Protein AF-0000000068718894 (afdb_homodimer)

pLDDT: mean 91.09, std 9.06, range [45.31, 98.62]

InterPro domains:
  IPR004518 NTP pyrophosphohydrolase MazG-like domain [PF03819] (29-102)
  IPR011411 NTP pyrophosphohydrolase MazG-related, YvdC [PIRSF036521] (1-106)
  IPR047046 NTP pyrophosphohydrolase MazG-related, YpjD/YvdC [PTHR42692] (1-105)

Nearest PDB structures (foldseek):
  4bne-assembly1_B  TM=5.280E-01  e=2.146E+00  Gallus gallus
  2efk-assembly1_A-2  TM=5.309E-01  e=4.894E+00  Homo sapiens
  2x3v-assembly2_C  TM=5.250E-01  e=8.479E+00  Mus musculus
  3hai-assembly1_B  TM=4.096E-01  e=7.191E+00  Homo sapiens
  4bne-assembly1_B  TM=5.282E-01  e=1.823E+00  Gallus gallus

Foldseek 3Di:
DDPVVVLVVLVVVCVVVVVLVDDLVVLVVQLVVLVVQLVVLVCCLPVRDPDPVDDRDDNVRSVVSNVVSVVSNVSSVSSSCVVVPHHPVNVVVVVCVVVCVVCVVVD/DDQVVVLVVLVVVCVVVVVLVDDLVVLVVQLVVLVVQLVVLVCCLPPRDPDPVDDRDDNVRSVVSNVVSVVSNVSSVSSSCVVVPHHPVNVVVVVCVVVCVVCVVVD

Sequence (214 aa):
MDIVAFQRWVEEFYEKRSWSQYNAFIRLNFLTEEVGEVSRVVRAIEIGRDRPDEDAKTEEELKQELKEELGDVLSNLIILSQKYDLDLQDIMDAHVTKLSKRFEVSKMDIVAFQRWVEEFYEKRSWSQYNAFIRLNFLTEEVGEVSRVVRAIEIGRDRPDEDAKTEEELKQELKEELGDVLSNLIILSQKYDLDLQDIMDAHVTKLSKRFEVSK

Secondary structure (DSSP, 8-state):
--HHHHHHHHHHHHHHTTGGGS-HHHHHHHHHHHHHHHHHHHHHHHH----TTSPPPPHHHHHHHHHHHHHHHHHHHHHHHHHTT--HHHHHHHHHHHHHHHHHTT-/--HHHHHHHHHHHHHHTTGGGS-HHHHHHHHHHHHHHHHHHHHHHHH----TTSPPPPHHHHHHHHHHHHHHHHHHHHHHHHHTT--HHHHHHHHHHHHHHHHHTT-

Radius of gyration: 17.65 Å; Cα contacts (8 Å, |Δi|>4): 185; chains: 2; bounding box: 41×53×44 Å

Organism: Bacillus thuringiensis (NCBI:txid1428)

Structure (mmCIF, N/CA/C/O backbone):
data_AF-0000000068718894-model_v1
#
loop_
_entity.id
_entity.type
_entity.pdbx_description
1 polymer 'NTP pyrophosphohydrolase MazG-like domain-containing protein'
#
loop_
_atom_site.group_PDB
_atom_site.id
_atom_site.type_symbol
_atom_site.label_atom_id
_atom_site.label_alt_id
_atom_site.label_comp_id
_atom_site.label_asym_id
_atom_site.label_entity_id
_atom_site.label_seq_id
_atom_site.pdbx_PDB_ins_code
_atom_site.Cartn_x
_atom_site.Cartn_y
_atom_site.Cartn_z
_atom_site.occupancy
_atom_site.B_iso_or_equiv
_atom_site.auth_seq_id
_atom_site.auth_comp_id
_atom_site.auth_asym_id
_atom_site.auth_atom_id
_atom_site.pdbx_PDB_model_num
ATOM 1 N N . MET A 1 1 ? -2.766 14.211 -12.016 1 71.75 1 MET A N 1
ATOM 2 C CA . MET A 1 1 ? -1.646 13.375 -12.438 1 71.75 1 MET A CA 1
ATOM 3 C C . MET A 1 1 ? -2.084 11.93 -12.625 1 71.75 1 MET A C 1
ATOM 5 O O . MET A 1 1 ? -2.928 11.43 -11.875 1 71.75 1 MET A O 1
ATOM 9 N N . ASP A 1 2 ? -1.574 11.391 -13.789 1 82.5 2 ASP A N 1
ATOM 10 C CA . ASP A 1 2 ? -1.911 9.984 -13.984 1 82.5 2 ASP A CA 1
ATOM 11 C C . ASP A 1 2 ? -0.898 9.07 -13.297 1 82.5 2 ASP A C 1
ATOM 13 O O . ASP A 1 2 ? 0.096 9.547 -12.742 1 82.5 2 ASP A O 1
ATOM 17 N N . ILE A 1 3 ? -1.219 7.793 -13.18 1 83.69 3 ILE A N 1
ATOM 18 C CA . ILE A 1 3 ? -0.472 6.844 -12.367 1 83.69 3 ILE A CA 1
ATOM 19 C C . ILE A 1 3 ? 0.95 6.703 -12.898 1 83.69 3 ILE A C 1
ATOM 21 O O . ILE A 1 3 ? 1.897 6.535 -12.133 1 83.69 3 ILE A O 1
ATOM 25 N N . VAL A 1 4 ? 1.073 6.723 -14.195 1 85.62 4 VAL A N 1
ATOM 26 C CA . VAL A 1 4 ? 2.389 6.609 -14.812 1 85.62 4 VAL A CA 1
ATOM 27 C C . VAL A 1 4 ? 3.238 7.824 -14.453 1 85.62 4 VAL A C 1
ATOM 29 O O . VAL A 1 4 ? 4.422 7.691 -14.133 1 85.62 4 VAL A O 1
ATOM 32 N N . ALA A 1 5 ? 2.633 8.945 -14.555 1 89.56 5 ALA A N 1
ATOM 33 C CA . ALA A 1 5 ? 3.314 10.18 -14.18 1 89.56 5 ALA A CA 1
ATOM 34 C C . ALA A 1 5 ? 3.693 10.172 -12.703 1 89.56 5 ALA A C 1
ATOM 36 O O . ALA A 1 5 ? 4.773 10.641 -12.328 1 89.56 5 ALA A O 1
ATOM 37 N N . PHE A 1 6 ? 2.822 9.695 -11.883 1 91.56 6 PHE A N 1
ATOM 38 C CA . PHE A 1 6 ? 3.1 9.625 -10.453 1 91.56 6 PHE A CA 1
ATOM 39 C C . PHE A 1 6 ? 4.262 8.688 -10.172 1 91.56 6 PHE A C 1
ATOM 41 O O . PHE A 1 6 ? 5.164 9.016 -9.398 1 91.56 6 PHE A O 1
ATOM 48 N N . GLN A 1 7 ? 4.223 7.547 -10.781 1 92.69 7 GLN A N 1
ATOM 49 C CA . GLN A 1 7 ? 5.305 6.582 -10.625 1 92.69 7 GLN A CA 1
ATOM 50 C C . GLN A 1 7 ? 6.648 7.184 -11.023 1 92.69 7 GLN A C 1
ATOM 52 O O . GLN A 1 7 ? 7.645 7.023 -10.312 1 92.69 7 GLN A O 1
ATOM 57 N N . ARG A 1 8 ? 6.676 7.809 -12.102 1 92.25 8 ARG A N 1
ATOM 58 C CA . ARG A 1 8 ? 7.898 8.453 -12.578 1 92.25 8 ARG A CA 1
ATOM 59 C C . ARG A 1 8 ? 8.375 9.508 -11.594 1 92.25 8 ARG A C 1
ATOM 61 O O . ARG A 1 8 ? 9.578 9.625 -11.328 1 92.25 8 ARG A O 1
ATOM 68 N N . TRP A 1 9 ? 7.453 10.266 -11.188 1 92.81 9 TRP A N 1
ATOM 69 C CA . TRP A 1 9 ? 7.789 11.312 -10.227 1 92.81 9 TRP A CA 1
ATOM 70 C C . TRP A 1 9 ? 8.43 10.711 -8.977 1 92.81 9 TRP A C 1
ATOM 72 O O . TRP A 1 9 ? 9.453 11.203 -8.5 1 92.81 9 TRP A O 1
ATOM 82 N N . VAL A 1 10 ? 7.805 9.688 -8.414 1 92.81 10 VAL A N 1
ATOM 83 C CA . VAL A 1 10 ? 8.305 9.031 -7.211 1 92.81 10 VAL A CA 1
ATOM 84 C C . VAL A 1 10 ? 9.711 8.5 -7.449 1 92.81 10 VAL A C 1
ATOM 86 O O . VAL A 1 10 ? 10.609 8.711 -6.633 1 92.81 10 VAL A O 1
ATOM 89 N N . GLU A 1 11 ? 9.922 7.859 -8.547 1 90.69 11 GLU A N 1
ATOM 90 C CA . GLU A 1 11 ? 11.219 7.281 -8.883 1 90.69 11 GLU A CA 1
ATOM 91 C C . GLU A 1 11 ? 12.297 8.359 -8.984 1 90.69 11 GLU A C 1
ATOM 93 O O . GLU A 1 11 ? 13.391 8.203 -8.438 1 90.69 11 GLU A O 1
ATOM 98 N N . GLU A 1 12 ? 11.953 9.391 -9.625 1 91.44 12 GLU A N 1
ATOM 99 C CA . GLU A 1 12 ? 12.906 10.484 -9.805 1 91.44 12 GLU A CA 1
ATOM 100 C C . GLU A 1 12 ? 13.219 11.172 -8.469 1 91.44 12 GLU A C 1
ATOM 102 O O . GLU A 1 12 ? 14.359 11.531 -8.203 1 91.44 12 GLU A O 1
ATOM 107 N N . PHE A 1 13 ? 12.195 11.422 -7.762 1 91.75 13 PHE A N 1
ATOM 108 C CA . PHE A 1 13 ? 12.344 12.078 -6.469 1 91.75 13 PHE A CA 1
ATOM 109 C C . PHE A 1 13 ? 13.258 11.273 -5.555 1 91.75 13 PHE A C 1
ATOM 111 O O . PHE A 1 13 ? 14.164 11.836 -4.926 1 91.75 13 PHE A O 1
ATOM 118 N N . TYR A 1 14 ? 13.039 9.992 -5.523 1 87.44 14 TYR A N 1
ATOM 119 C CA . TYR A 1 14 ? 13.82 9.117 -4.652 1 87.44 14 TYR A CA 1
ATOM 120 C C . TYR A 1 14 ? 15.242 8.945 -5.184 1 87.44 14 TYR A C 1
ATOM 122 O O . TYR A 1 14 ? 16.188 8.852 -4.41 1 87.44 14 TYR A O 1
ATOM 130 N N . GLU A 1 15 ? 15.383 8.875 -6.48 1 87 15 GLU A N 1
ATOM 131 C CA . GLU A 1 15 ? 16.703 8.758 -7.094 1 87 15 GLU A CA 1
ATOM 132 C C . GLU A 1 15 ? 17.562 9.992 -6.809 1 87 15 GLU A C 1
ATOM 134 O O . GLU A 1 15 ? 18.75 9.867 -6.512 1 87 15 GLU A O 1
ATOM 139 N N . LYS A 1 16 ? 16.984 11.078 -6.871 1 88.62 16 LYS A N 1
ATOM 140 C CA . LYS A 1 16 ? 17.672 12.344 -6.645 1 88.62 16 LYS A CA 1
ATOM 141 C C . LYS A 1 16 ? 18.203 12.43 -5.215 1 88.62 16 LYS A C 1
ATOM 143 O O . LYS A 1 16 ? 19.219 13.086 -4.961 1 88.62 16 LYS A O 1
ATOM 148 N N . ARG A 1 17 ? 17.578 11.734 -4.348 1 85.38 17 ARG A N 1
ATOM 149 C CA . ARG A 1 17 ? 17.922 11.82 -2.932 1 85.38 17 ARG A CA 1
ATOM 150 C C . ARG A 1 17 ? 18.734 10.602 -2.496 1 85.38 17 ARG A C 1
ATOM 152 O O . ARG A 1 17 ? 18.984 10.414 -1.304 1 85.38 17 ARG A O 1
ATOM 159 N N . SER A 1 18 ? 19.094 9.766 -3.354 1 81.38 18 SER A N 1
ATOM 160 C CA . SER A 1 18 ? 19.891 8.562 -3.129 1 81.38 18 SER A CA 1
ATOM 161 C C . SER A 1 18 ? 19.188 7.609 -2.172 1 81.38 18 SER A C 1
ATOM 163 O O . SER A 1 18 ? 19.828 6.973 -1.337 1 81.38 18 SER A O 1
ATOM 165 N N . TRP A 1 19 ? 17.984 7.668 -2.107 1 79 19 TRP A N 1
ATOM 166 C CA . TRP A 1 19 ? 17.188 6.781 -1.274 1 79 19 TRP A CA 1
ATOM 167 C C . TRP A 1 19 ? 16.984 5.43 -1.956 1 79 19 TRP A C 1
ATOM 169 O O . TRP A 1 19 ? 16.516 4.477 -1.327 1 79 19 TRP A O 1
ATOM 179 N N . SER A 1 20 ? 17.422 5.418 -3.166 1 76.19 20 SER A N 1
ATOM 180 C CA . SER A 1 20 ? 17.266 4.188 -3.936 1 76.19 20 SER A CA 1
ATOM 181 C C . SER A 1 20 ? 18.312 3.148 -3.527 1 76.19 20 SER A C 1
ATOM 183 O O . SER A 1 20 ? 18.188 1.971 -3.867 1 76.19 20 SER A O 1
ATOM 185 N N . GLN A 1 21 ? 19.203 3.523 -2.729 1 85.19 21 GLN A N 1
ATOM 186 C CA . GLN A 1 21 ? 20.297 2.635 -2.385 1 85.19 21 GLN A CA 1
ATOM 187 C C . GLN A 1 21 ? 19.906 1.652 -1.29 1 85.19 21 GLN A C 1
ATOM 189 O O . GLN A 1 21 ? 20.594 0.656 -1.06 1 85.19 21 GLN A O 1
ATOM 194 N N . TYR A 1 22 ? 18.812 1.87 -0.678 1 91.31 22 TYR A N 1
ATOM 195 C CA . TYR A 1 22 ? 18.375 0.993 0.402 1 91.31 22 TYR A CA 1
ATOM 196 C C . TYR A 1 22 ? 17.938 -0.362 -0.139 1 91.31 22 TYR A C 1
ATOM 198 O O . TYR A 1 22 ? 17.312 -0.442 -1.199 1 91.31 22 TYR A O 1
ATOM 206 N N . ASN A 1 23 ? 18.344 -1.336 0.607 1 94.31 23 ASN A N 1
ATOM 207 C CA . ASN A 1 23 ? 18 -2.674 0.144 1 94.31 23 ASN A CA 1
ATOM 208 C C . ASN A 1 23 ? 16.516 -2.975 0.362 1 94.31 23 ASN A C 1
ATOM 210 O O . ASN A 1 23 ? 15.781 -2.145 0.904 1 94.31 23 ASN A O 1
ATOM 214 N N . ALA A 1 24 ? 16.078 -4.117 -0.065 1 95.69 24 ALA A N 1
ATOM 215 C CA . ALA A 1 24 ? 14.664 -4.484 -0.071 1 95.69 24 ALA A CA 1
ATOM 216 C C . ALA A 1 24 ? 14.109 -4.559 1.349 1 95.69 24 ALA A C 1
ATOM 218 O O . ALA A 1 24 ? 12.961 -4.195 1.591 1 95.69 24 ALA A O 1
ATOM 219 N N . PHE A 1 25 ? 14.914 -5.035 2.318 1 96.38 25 PHE A N 1
ATOM 220 C CA . PHE A 1 25 ? 14.453 -5.172 3.695 1 96.38 25 PHE A CA 1
ATOM 221 C C . PHE A 1 25 ? 14.219 -3.805 4.328 1 96.38 25 PHE A C 1
ATOM 223 O O . PHE A 1 25 ? 13.266 -3.619 5.09 1 96.38 25 PHE A O 1
ATOM 230 N N . ILE A 1 26 ? 15.094 -2.881 4.023 1 96 26 ILE A N 1
ATOM 231 C CA . ILE A 1 26 ? 14.922 -1.521 4.523 1 96 26 ILE A CA 1
ATOM 232 C C . ILE A 1 26 ? 13.664 -0.902 3.916 1 96 26 ILE A C 1
ATOM 234 O O . ILE A 1 26 ? 12.867 -0.281 4.621 1 96 26 ILE A O 1
ATOM 238 N N . ARG A 1 27 ? 13.484 -1.124 2.672 1 95.62 27 ARG A N 1
ATOM 239 C CA . ARG A 1 27 ? 12.297 -0.608 2.002 1 95.62 27 ARG A CA 1
ATOM 240 C C . ARG A 1 27 ? 11.023 -1.216 2.592 1 95.62 27 ARG A C 1
ATOM 242 O O . ARG A 1 27 ? 10.023 -0.521 2.771 1 95.62 27 ARG A O 1
ATOM 249 N N . LEU A 1 28 ? 11.07 -2.451 2.799 1 97.31 28 LEU A N 1
ATOM 250 C CA . LEU A 1 28 ? 9.945 -3.141 3.416 1 97.31 28 LEU A CA 1
ATOM 251 C C . LEU A 1 28 ? 9.648 -2.568 4.797 1 97.31 28 LEU A C 1
ATOM 253 O O . LEU A 1 28 ? 8.484 -2.467 5.195 1 97.31 28 LEU A O 1
ATOM 257 N N . ASN A 1 29 ? 10.664 -2.266 5.508 1 97.44 29 ASN A N 1
ATOM 258 C CA . ASN A 1 29 ? 10.477 -1.629 6.809 1 97.44 29 ASN A CA 1
ATOM 259 C C . ASN A 1 29 ? 9.75 -0.291 6.68 1 97.44 29 ASN A C 1
ATOM 261 O O . ASN A 1 29 ? 8.875 0.025 7.484 1 97.44 29 ASN A O 1
ATOM 265 N N . PHE A 1 30 ? 10.133 0.474 5.684 1 97.19 30 PHE A N 1
ATOM 266 C CA . PHE A 1 30 ? 9.461 1.743 5.445 1 97.19 30 PHE A CA 1
ATOM 267 C C . PHE A 1 30 ? 7.984 1.521 5.141 1 97.19 30 PHE A C 1
ATOM 269 O O . PHE A 1 30 ? 7.121 2.227 5.664 1 97.19 30 PHE A O 1
ATOM 276 N N . LEU A 1 31 ? 7.734 0.595 4.289 1 97.88 31 LEU A N 1
ATOM 277 C CA . LEU A 1 31 ? 6.355 0.27 3.936 1 97.88 31 LEU A CA 1
ATOM 278 C C . LEU A 1 31 ? 5.555 -0.121 5.172 1 97.88 31 LEU A C 1
ATOM 280 O O . LEU A 1 31 ? 4.449 0.385 5.387 1 97.88 31 LEU A O 1
ATOM 284 N N . THR A 1 32 ? 6.137 -0.968 6.016 1 98.31 32 THR A N 1
ATOM 285 C CA . THR A 1 32 ? 5.48 -1.431 7.234 1 98.31 32 THR A CA 1
ATOM 286 C C . THR A 1 32 ? 5.246 -0.27 8.195 1 98.31 32 THR A C 1
ATOM 288 O O . THR A 1 32 ? 4.188 -0.182 8.82 1 98.31 32 THR A O 1
ATOM 291 N N . GLU A 1 33 ? 6.242 0.564 8.305 1 98.44 33 GLU A N 1
ATOM 292 C CA . GLU A 1 33 ? 6.109 1.744 9.148 1 98.44 33 GLU A CA 1
ATOM 293 C C . GLU A 1 33 ? 4.938 2.611 8.711 1 98.44 33 GLU A C 1
ATOM 295 O O . GLU A 1 33 ? 4.129 3.043 9.539 1 98.44 33 GLU A O 1
ATOM 300 N N . GLU A 1 34 ? 4.891 2.877 7.418 1 98.56 34 GLU A N 1
ATOM 301 C CA . GLU A 1 34 ? 3.836 3.74 6.898 1 98.56 34 GLU A CA 1
ATOM 302 C C . GLU A 1 34 ? 2.459 3.113 7.109 1 98.56 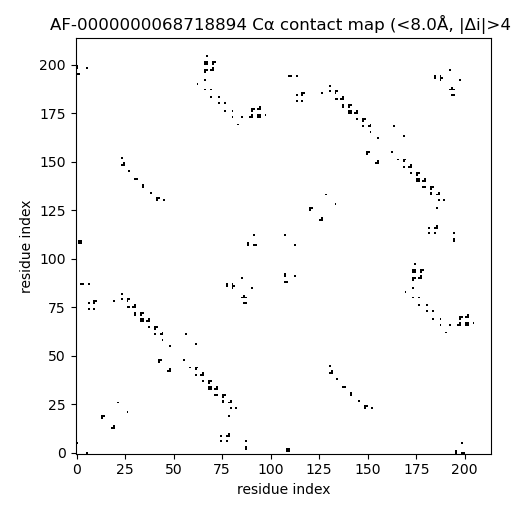34 GLU A C 1
ATOM 304 O O . GLU A 1 34 ? 1.477 3.824 7.328 1 98.56 34 GLU A O 1
ATOM 309 N N . VAL A 1 35 ? 2.35 1.822 6.996 1 98.62 35 VAL A N 1
ATOM 310 C CA . VAL A 1 35 ? 1.087 1.147 7.277 1 98.62 35 VAL A CA 1
ATOM 311 C C . VAL A 1 35 ? 0.713 1.341 8.742 1 98.62 35 VAL A C 1
ATOM 313 O O . VAL A 1 35 ? -0.462 1.516 9.07 1 98.62 35 VAL A O 1
ATOM 316 N N . GLY A 1 36 ? 1.718 1.254 9.578 1 98.31 36 GLY A N 1
ATOM 317 C CA . GLY A 1 36 ? 1.483 1.583 10.977 1 98.31 36 GLY A CA 1
ATOM 318 C C . GLY A 1 36 ? 0.946 2.988 11.172 1 98.31 36 GLY A C 1
ATOM 319 O O . GLY A 1 36 ? 0.067 3.209 12.008 1 98.31 36 GLY A O 1
ATOM 320 N N . GLU A 1 37 ? 1.45 3.932 10.453 1 98.31 37 GLU A N 1
ATOM 321 C CA . GLU A 1 37 ? 0.974 5.309 10.547 1 98.31 37 GLU A CA 1
ATOM 322 C C . GLU A 1 37 ? -0.464 5.43 10.055 1 98.31 37 GLU A C 1
ATOM 324 O O . GLU A 1 37 ? -1.255 6.195 10.609 1 98.31 37 GLU A O 1
ATOM 329 N N . VAL A 1 38 ? -0.807 4.723 9.023 1 98.44 38 VAL A N 1
ATOM 330 C CA . VAL A 1 38 ? -2.193 4.668 8.57 1 98.44 38 VAL A CA 1
ATOM 331 C C . VAL A 1 38 ? -3.08 4.133 9.695 1 98.44 38 VAL A C 1
ATOM 333 O O . VAL A 1 38 ? -4.152 4.684 9.961 1 98.44 38 VAL A O 1
ATOM 336 N N . SER A 1 39 ? -2.648 3.055 10.336 1 97.94 39 SER A N 1
ATOM 337 C CA . SER A 1 39 ? -3.389 2.469 11.445 1 97.94 39 SER A CA 1
ATOM 338 C C . SER A 1 39 ? -3.639 3.494 12.547 1 97.94 39 SER A C 1
ATOM 340 O O . SER A 1 39 ? -4.738 3.564 13.094 1 97.94 39 SER A O 1
ATOM 342 N N . ARG A 1 40 ? -2.652 4.242 12.844 1 97.12 40 ARG A N 1
ATOM 343 C CA . ARG A 1 40 ? -2.764 5.27 13.875 1 97.12 40 ARG A CA 1
ATOM 344 C C . ARG A 1 40 ? -3.85 6.281 13.523 1 97.12 40 ARG A C 1
ATOM 346 O O . ARG A 1 40 ? -4.664 6.648 14.367 1 97.12 40 ARG A O 1
ATOM 353 N N . VAL A 1 41 ? -3.887 6.738 12.305 1 97.38 41 VAL A N 1
ATOM 354 C CA . VAL A 1 41 ? -4.84 7.758 11.875 1 97.38 41 VAL A CA 1
ATOM 355 C C . VAL A 1 41 ? -6.246 7.168 11.836 1 97.38 41 VAL A C 1
ATOM 357 O O . VAL A 1 41 ? -7.207 7.805 12.273 1 97.38 41 VAL A O 1
ATOM 360 N N . VAL A 1 42 ? -6.371 5.949 11.336 1 97.56 42 VAL A N 1
ATOM 361 C CA . VAL A 1 42 ? -7.668 5.285 11.273 1 97.56 42 VAL A CA 1
ATOM 362 C C . VAL A 1 42 ? -8.227 5.117 12.688 1 97.56 42 VAL A C 1
ATOM 364 O O . VAL A 1 42 ? -9.414 5.359 12.922 1 97.56 42 VAL A O 1
ATOM 367 N N . ARG A 1 43 ? -7.352 4.695 13.578 1 96.88 43 ARG A N 1
ATOM 368 C CA . ARG A 1 43 ? -7.781 4.586 14.977 1 96.88 43 ARG A CA 1
ATOM 369 C C . ARG A 1 43 ? -8.305 5.922 15.492 1 96.88 43 ARG A C 1
ATOM 371 O O . ARG A 1 43 ? -9.352 5.973 16.141 1 96.88 43 ARG A O 1
ATOM 378 N N . ALA A 1 44 ? -7.629 6.965 15.172 1 95.81 44 ALA A N 1
ATOM 379 C CA . ALA A 1 44 ? -8.031 8.305 15.609 1 95.81 44 ALA A CA 1
ATOM 380 C C . ALA A 1 44 ? -9.383 8.688 15.031 1 95.81 44 ALA A C 1
ATOM 382 O O . ALA A 1 44 ? -10.219 9.281 15.719 1 95.81 44 ALA A O 1
ATOM 383 N N . ILE A 1 45 ? -9.602 8.352 13.852 1 95.75 45 ILE A N 1
ATOM 384 C CA . ILE A 1 45 ? -10.844 8.695 13.172 1 95.75 45 ILE A CA 1
ATOM 385 C C . ILE A 1 45 ? -11.992 7.887 13.758 1 95.75 45 ILE A C 1
ATOM 387 O O . ILE A 1 45 ? -13.062 8.43 14.047 1 95.75 45 ILE A O 1
ATOM 391 N N . GLU A 1 46 ? -11.719 6.633 14.039 1 96.06 46 GLU A N 1
ATOM 392 C CA . GLU A 1 46 ? -12.805 5.703 14.328 1 96.06 46 GLU A CA 1
ATOM 393 C C . GLU A 1 46 ? -13.148 5.699 15.82 1 96.06 46 GLU A C 1
ATOM 395 O O . GLU A 1 46 ? -14.312 5.594 16.188 1 96.06 46 GLU A O 1
ATOM 400 N N . ILE A 1 47 ? -12.133 5.793 16.641 1 94.12 47 ILE A N 1
ATOM 401 C CA . ILE A 1 47 ? -12.438 5.605 18.062 1 94.12 47 ILE A CA 1
ATOM 402 C C . ILE A 1 47 ? -11.703 6.656 18.891 1 94.12 47 ILE A C 1
ATOM 404 O O . ILE A 1 47 ? -11.688 6.586 20.109 1 94.12 47 ILE A O 1
ATOM 408 N N . GLY A 1 48 ? -11.156 7.609 18.156 1 90.69 48 GLY A N 1
ATOM 409 C CA . GLY A 1 48 ? -10.461 8.688 18.844 1 90.69 48 GLY A CA 1
ATOM 410 C C . GLY A 1 48 ? -9.086 8.297 19.344 1 90.69 48 GLY A C 1
ATOM 411 O O . GLY A 1 48 ? -8.656 7.156 19.156 1 90.69 48 GLY A O 1
ATOM 412 N N . ARG A 1 49 ? -8.43 9.453 19.734 1 84 49 ARG A N 1
ATOM 413 C CA . ARG A 1 49 ? -7.141 9.266 20.391 1 84 49 ARG A CA 1
ATOM 414 C C . ARG A 1 49 ? -7.18 9.758 21.828 1 84 49 ARG A C 1
ATOM 416 O O . ARG A 1 49 ? -7.828 10.758 22.125 1 84 49 ARG A O 1
ATOM 423 N N . ASP A 1 50 ? -6.965 8.875 22.844 1 80.38 50 ASP A N 1
ATOM 424 C CA . ASP A 1 50 ? -6.941 9.273 24.25 1 80.38 50 ASP A CA 1
ATOM 425 C C . ASP A 1 50 ? -5.578 9.836 24.641 1 80.38 50 ASP A C 1
ATOM 427 O O . ASP A 1 50 ? -4.852 9.227 25.422 1 80.38 50 ASP A O 1
ATOM 431 N N . ARG A 1 51 ? -5.277 10.883 23.906 1 82.25 51 ARG A N 1
ATOM 432 C CA . ARG A 1 51 ? -4.008 11.547 24.188 1 82.25 51 ARG A CA 1
ATOM 433 C C . ARG A 1 51 ? -4.234 12.984 24.656 1 82.25 51 ARG A C 1
ATOM 435 O O . ARG A 1 51 ? -4.262 13.906 23.828 1 82.25 51 ARG A O 1
ATOM 442 N N . PRO A 1 52 ? -4.238 13.164 25.953 1 79.19 52 PRO A N 1
ATOM 443 C CA . PRO A 1 52 ? -4.512 14.5 26.484 1 79.19 52 PRO A CA 1
ATOM 444 C C . PRO A 1 52 ? -3.41 15.508 26.172 1 79.19 52 PRO A C 1
ATOM 446 O O . PRO A 1 52 ? -3.627 16.719 26.266 1 79.19 52 PRO A O 1
ATOM 449 N N . ASP A 1 53 ? -2.199 15.008 25.859 1 85.69 53 ASP A N 1
ATOM 450 C CA . ASP A 1 53 ? -1.061 15.875 25.562 1 85.69 53 ASP A CA 1
ATOM 451 C C . ASP A 1 53 ? -1.111 16.375 24.125 1 85.69 53 ASP A C 1
ATOM 453 O O . ASP A 1 53 ? -0.271 17.172 23.703 1 85.69 53 ASP A O 1
ATOM 457 N N . GLU A 1 54 ? -2.148 15.953 23.422 1 79.25 54 GLU A N 1
ATOM 458 C CA . GLU A 1 54 ? -2.307 16.359 22.031 1 79.25 54 GLU A CA 1
ATOM 459 C C . GLU A 1 54 ? -3.662 17.031 21.797 1 79.25 54 GLU A C 1
ATOM 461 O O . GLU A 1 54 ? -4.656 16.656 22.422 1 79.25 54 GLU A O 1
ATOM 466 N N . ASP A 1 55 ? -3.598 18.047 20.969 1 81 55 ASP A N 1
ATOM 467 C CA . ASP A 1 55 ? -4.867 18.656 20.594 1 81 55 ASP A CA 1
ATOM 468 C C . ASP A 1 55 ? -5.699 17.719 19.734 1 81 55 ASP A C 1
ATOM 470 O O . ASP A 1 55 ? -5.156 16.984 18.906 1 81 55 ASP A O 1
ATOM 474 N N . ALA A 1 56 ? -6.953 17.828 20.156 1 84.75 56 ALA A N 1
ATOM 475 C CA . ALA A 1 56 ? -7.867 17.031 19.328 1 84.75 56 ALA A CA 1
ATOM 476 C C . ALA A 1 56 ? -7.895 17.547 17.891 1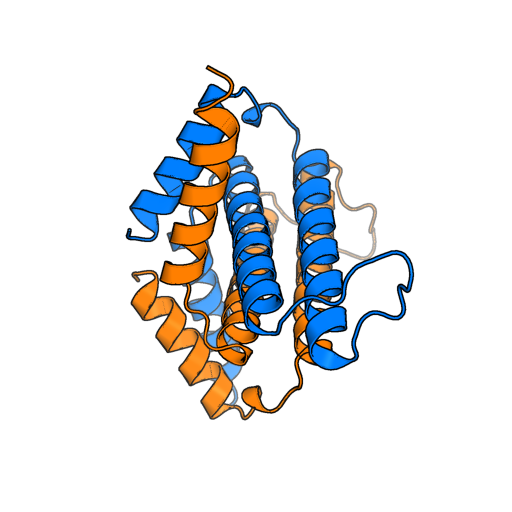 84.75 56 ALA A C 1
ATOM 478 O O . ALA A 1 56 ? -7.961 18.75 17.656 1 84.75 56 ALA A O 1
ATOM 479 N N . LYS A 1 57 ? -7.691 16.703 16.938 1 90.75 57 LYS A N 1
ATOM 480 C CA . LYS A 1 57 ? -7.773 17.047 15.516 1 90.75 5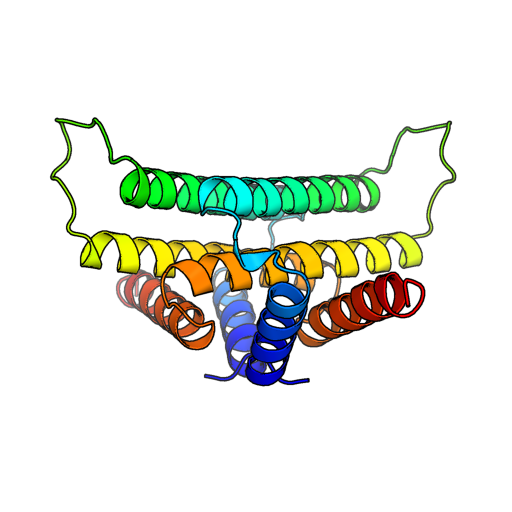7 LYS A CA 1
ATOM 481 C C . LYS A 1 57 ? -9.211 16.953 15.008 1 90.75 57 LYS A C 1
ATOM 483 O O . LYS A 1 57 ? -9.984 16.109 15.461 1 90.75 57 LYS A O 1
ATOM 488 N N . THR A 1 58 ? -9.461 17.875 14.055 1 93 58 THR A N 1
ATOM 489 C CA . THR A 1 58 ? -10.773 17.828 13.422 1 93 58 THR A CA 1
ATOM 490 C C . THR A 1 58 ? -10.867 16.656 12.461 1 93 58 THR A C 1
ATOM 492 O O . THR A 1 58 ? -9.852 16.062 12.102 1 93 58 THR A O 1
ATOM 495 N N . GLU A 1 59 ? -12.07 16.359 12.086 1 92.88 59 GLU A N 1
ATOM 496 C CA . GLU A 1 59 ? -12.289 15.281 11.117 1 92.88 59 GLU A CA 1
ATOM 497 C C . GLU A 1 59 ? -11.562 15.578 9.805 1 92.88 59 GLU A C 1
ATOM 499 O O . GLU A 1 59 ? -11 14.672 9.188 1 92.88 59 GLU A O 1
ATOM 504 N N . GLU A 1 60 ? -11.586 16.812 9.422 1 94.75 60 GLU A N 1
ATOM 505 C CA . GLU A 1 60 ? -10.938 17.219 8.172 1 94.75 60 GLU A CA 1
ATOM 506 C C . GLU A 1 60 ? -9.422 17.078 8.273 1 94.75 60 GLU A C 1
ATOM 508 O O . GLU A 1 60 ? -8.766 16.656 7.312 1 94.75 60 GLU A O 1
ATOM 513 N N . GLU A 1 61 ? -8.93 17.422 9.414 1 95.31 61 GLU A N 1
ATOM 514 C CA . GLU A 1 61 ? -7.488 17.297 9.633 1 95.31 61 GLU A CA 1
ATOM 515 C C . GLU A 1 61 ? -7.062 15.828 9.617 1 95.31 61 GLU A C 1
ATOM 517 O O . GLU A 1 61 ? -6.02 15.484 9.055 1 95.31 61 GLU A O 1
ATOM 522 N N . LEU A 1 62 ? -7.887 15.008 10.211 1 96.31 62 LEU A N 1
ATOM 523 C CA . LEU A 1 62 ? -7.59 13.586 10.258 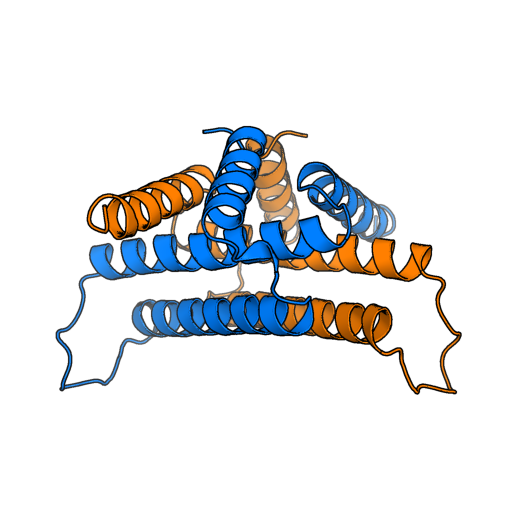1 96.31 62 LEU A CA 1
ATOM 524 C C . LEU A 1 62 ? -7.691 12.961 8.875 1 96.31 62 LEU A C 1
ATOM 526 O O . LEU A 1 62 ? -6.875 12.109 8.508 1 96.31 62 LEU A O 1
ATOM 530 N N . LYS A 1 63 ? -8.594 13.414 8.133 1 96.19 63 LYS A N 1
ATOM 531 C CA . LYS A 1 63 ? -8.734 12.922 6.766 1 96.19 63 LYS A CA 1
ATOM 532 C C . LYS A 1 63 ? -7.539 13.32 5.91 1 96.19 63 LYS A C 1
ATOM 534 O O . LYS A 1 63 ? -7.062 12.531 5.094 1 96.19 63 LYS A O 1
ATOM 539 N N . GLN A 1 64 ? -7.133 14.523 6.059 1 96.56 64 GLN A N 1
ATOM 540 C CA . GLN A 1 64 ? -5.949 14.984 5.344 1 96.56 64 GLN A CA 1
ATOM 541 C C . GLN A 1 64 ? -4.715 14.188 5.758 1 96.56 64 GLN A C 1
ATOM 543 O O . GLN A 1 64 ? -3.891 13.828 4.91 1 96.56 64 GLN A O 1
ATOM 548 N N . GLU A 1 65 ? -4.582 13.984 7.027 1 96.31 65 GLU A N 1
ATOM 549 C CA . GLU A 1 65 ? -3.477 13.164 7.516 1 96.31 65 GLU A CA 1
ATOM 550 C C . GLU A 1 65 ? -3.535 11.758 6.934 1 96.31 65 GLU A C 1
ATOM 552 O O . GLU A 1 65 ? -2.504 11.188 6.566 1 96.31 65 GLU A O 1
ATOM 557 N N . LEU A 1 66 ? -4.727 11.219 6.871 1 97.81 66 LEU A N 1
ATOM 558 C CA . LEU A 1 66 ? -4.898 9.891 6.297 1 97.81 66 LEU A CA 1
ATOM 559 C C . LEU A 1 66 ? -4.469 9.867 4.832 1 97.81 66 LEU A C 1
ATOM 561 O O . LEU A 1 66 ? -3.77 8.945 4.398 1 97.81 66 LEU A O 1
ATOM 565 N N . LYS A 1 67 ? -4.855 10.828 4.113 1 97.25 67 LYS A N 1
ATOM 566 C CA . LYS A 1 67 ? -4.484 10.961 2.707 1 97.25 67 LYS A CA 1
ATOM 567 C C . LYS A 1 67 ? -2.969 10.969 2.537 1 97.25 67 LYS A C 1
ATOM 569 O O . LYS A 1 67 ? -2.439 10.312 1.635 1 97.25 67 LYS A O 1
ATOM 574 N N . GLU A 1 68 ? -2.332 11.672 3.365 1 97.19 68 GLU A N 1
ATOM 575 C CA . GLU A 1 68 ? -0.876 11.766 3.314 1 97.19 68 GLU A CA 1
ATOM 576 C C . GLU A 1 68 ? -0.226 10.422 3.625 1 97.19 68 GLU A C 1
ATOM 578 O O . GLU A 1 68 ? 0.698 10 2.928 1 97.19 68 GLU A O 1
ATOM 583 N N . GLU A 1 69 ? -0.708 9.789 4.668 1 98.25 69 GLU A N 1
ATOM 584 C CA . GLU A 1 69 ? -0.135 8.5 5.043 1 98.25 69 GLU A CA 1
ATOM 585 C C . GLU A 1 69 ? -0.392 7.445 3.967 1 98.25 69 GLU A C 1
ATOM 587 O O . GLU A 1 69 ? 0.458 6.59 3.711 1 98.25 69 GLU A O 1
ATOM 592 N N . LEU A 1 70 ? -1.567 7.473 3.379 1 98.19 70 LEU A N 1
ATOM 593 C CA . LEU A 1 70 ? -1.862 6.555 2.281 1 98.19 70 LEU A CA 1
ATOM 594 C C . LEU A 1 70 ? -0.937 6.812 1.097 1 98.19 70 LEU A C 1
ATOM 596 O O . LEU A 1 70 ? -0.503 5.871 0.429 1 98.19 70 LEU A O 1
ATOM 600 N N . GLY A 1 71 ? -0.65 8.055 0.85 1 97.44 71 GLY A N 1
ATOM 601 C CA . GLY A 1 71 ? 0.334 8.398 -0.163 1 97.44 71 GLY A CA 1
ATOM 602 C C . GLY A 1 71 ? 1.712 7.832 0.128 1 97.44 71 GLY A C 1
ATOM 603 O O . GLY A 1 71 ? 2.408 7.379 -0.783 1 97.44 71 GLY A O 1
ATOM 604 N N . ASP A 1 72 ? 2.061 7.883 1.388 1 97.94 72 ASP A N 1
ATOM 605 C CA . ASP A 1 72 ? 3.35 7.328 1.79 1 97.94 72 ASP A CA 1
ATOM 606 C C . ASP A 1 72 ? 3.383 5.816 1.582 1 97.94 72 ASP A C 1
ATOM 608 O O . ASP A 1 72 ? 4.414 5.258 1.202 1 97.94 72 ASP A O 1
ATOM 612 N N . VAL A 1 73 ? 2.318 5.129 1.886 1 98.19 73 VAL A N 1
ATOM 613 C CA . VAL A 1 73 ? 2.236 3.693 1.636 1 98.19 73 VAL A CA 1
ATOM 614 C C . VAL A 1 73 ? 2.359 3.422 0.138 1 98.19 73 VAL A C 1
ATOM 616 O O . VAL A 1 73 ? 3.137 2.562 -0.282 1 98.19 73 VAL A O 1
ATOM 619 N N . LEU A 1 74 ? 1.645 4.148 -0.65 1 96.81 74 LEU A N 1
ATOM 620 C CA . LEU A 1 74 ? 1.65 3.973 -2.1 1 96.81 74 LEU A CA 1
ATOM 621 C C . LEU A 1 74 ? 3.047 4.199 -2.668 1 96.81 74 LEU A C 1
ATOM 623 O O . LEU A 1 74 ? 3.512 3.424 -3.508 1 96.81 74 LEU A O 1
ATOM 627 N N . SER A 1 75 ? 3.689 5.215 -2.248 1 96.06 75 SER A N 1
ATOM 628 C CA . SER A 1 75 ? 5.023 5.523 -2.756 1 96.06 75 SER A CA 1
ATOM 629 C C . SER A 1 75 ? 6.02 4.43 -2.391 1 96.06 75 SER A C 1
ATOM 631 O O . SER A 1 75 ? 6.859 4.051 -3.209 1 96.06 75 SER A O 1
ATOM 633 N N . ASN A 1 76 ? 5.922 3.945 -1.177 1 96.62 76 ASN A N 1
ATOM 634 C CA . ASN A 1 76 ? 6.828 2.881 -0.761 1 96.62 76 ASN A CA 1
ATOM 635 C C . ASN A 1 76 ? 6.551 1.582 -1.512 1 96.62 76 ASN A C 1
ATOM 637 O O . ASN A 1 76 ? 7.469 0.812 -1.789 1 96.62 76 ASN A O 1
ATOM 641 N N . LEU A 1 77 ? 5.309 1.37 -1.805 1 97.12 77 LEU A N 1
ATOM 642 C CA . LEU A 1 77 ? 4.945 0.232 -2.641 1 97.12 77 LEU A CA 1
ATOM 643 C C . LEU A 1 77 ? 5.594 0.34 -4.02 1 97.12 77 LEU A C 1
ATOM 645 O O . LEU A 1 77 ? 6.176 -0.628 -4.512 1 97.12 77 LEU A O 1
ATOM 649 N N . ILE A 1 78 ? 5.582 1.495 -4.57 1 95.06 78 ILE A N 1
ATOM 650 C CA . ILE A 1 78 ? 6.113 1.745 -5.906 1 95.06 78 ILE A CA 1
ATOM 651 C C . ILE A 1 78 ? 7.629 1.569 -5.898 1 95.06 78 ILE A C 1
ATOM 653 O O . ILE A 1 78 ? 8.188 0.896 -6.77 1 95.06 78 ILE A O 1
ATOM 657 N N . ILE A 1 79 ? 8.289 2.084 -4.895 1 94.88 79 ILE A N 1
ATOM 658 C CA . ILE A 1 79 ? 9.742 2.025 -4.824 1 94.88 79 ILE A CA 1
ATOM 659 C C . ILE A 1 79 ? 10.195 0.579 -4.625 1 94.88 79 ILE A C 1
ATOM 661 O O . ILE A 1 79 ? 11.172 0.134 -5.23 1 94.88 79 ILE A O 1
ATOM 665 N N . LEU A 1 80 ? 9.508 -0.091 -3.764 1 96.19 80 LEU A N 1
ATOM 666 C CA . LEU A 1 80 ? 9.82 -1.497 -3.545 1 96.19 80 LEU A CA 1
ATOM 667 C C . LEU A 1 80 ? 9.656 -2.299 -4.832 1 96.19 80 LEU A C 1
ATOM 669 O O . LEU A 1 80 ? 10.5 -3.145 -5.152 1 96.19 80 LEU A O 1
ATOM 673 N N . SER A 1 81 ? 8.555 -2.068 -5.539 1 95.81 81 SER A N 1
ATOM 674 C CA . SER A 1 81 ? 8.305 -2.789 -6.781 1 95.81 81 SER A CA 1
ATOM 675 C C . SER A 1 81 ? 9.391 -2.516 -7.812 1 95.81 81 SER A C 1
ATOM 677 O O . SER A 1 81 ? 9.789 -3.416 -8.555 1 95.81 81 SER A O 1
ATOM 679 N N . GLN A 1 82 ? 9.867 -1.345 -7.816 1 92.88 82 GLN A N 1
ATOM 680 C CA . GLN A 1 82 ? 10.898 -0.943 -8.766 1 92.88 82 GLN A CA 1
ATOM 681 C C . GLN A 1 82 ? 12.188 -1.724 -8.531 1 92.88 82 GLN A C 1
ATOM 683 O O . GLN A 1 82 ? 12.922 -2.021 -9.477 1 92.88 82 GLN A O 1
ATOM 688 N N . LYS A 1 83 ? 12.43 -2.068 -7.348 1 93.75 83 LYS A N 1
ATOM 689 C CA . LYS A 1 83 ? 13.633 -2.828 -7.02 1 93.75 83 LYS A CA 1
ATOM 690 C C . LYS A 1 83 ? 13.625 -4.188 -7.707 1 93.75 83 LYS A C 1
ATOM 692 O O . LYS A 1 83 ? 14.688 -4.781 -7.926 1 93.75 83 LYS A O 1
ATOM 697 N N . TYR A 1 84 ? 12.484 -4.637 -8.047 1 95.69 84 TYR A N 1
ATOM 698 C CA . TYR A 1 84 ? 12.352 -5.953 -8.656 1 95.69 84 TYR A CA 1
ATOM 699 C C . TYR A 1 84 ? 11.883 -5.836 -10.102 1 95.69 84 TYR A C 1
ATOM 701 O O . TYR A 1 84 ? 11.352 -6.793 -10.672 1 95.69 84 TYR A O 1
ATOM 709 N N . ASP A 1 85 ? 11.93 -4.637 -10.656 1 94.31 85 ASP A N 1
ATOM 710 C CA . ASP A 1 85 ? 11.602 -4.34 -12.047 1 94.31 85 ASP A CA 1
ATOM 711 C C . ASP A 1 85 ? 10.125 -4.598 -12.328 1 94.31 85 ASP A C 1
ATOM 713 O O . ASP A 1 85 ? 9.773 -5.168 -13.367 1 94.31 85 ASP A O 1
ATOM 717 N N . LEU A 1 86 ? 9.336 -4.25 -11.383 1 94.88 86 LEU A N 1
ATOM 718 C CA . LEU A 1 86 ? 7.887 -4.312 -11.516 1 94.88 86 LEU A CA 1
ATOM 719 C C . LEU A 1 86 ? 7.285 -2.912 -11.562 1 94.88 86 LEU A C 1
ATOM 721 O O . LEU A 1 86 ? 7.566 -2.084 -10.688 1 94.88 86 LEU A O 1
ATOM 725 N N . ASP A 1 87 ? 6.48 -2.672 -12.578 1 92.25 87 ASP A N 1
ATOM 726 C CA . ASP A 1 87 ? 5.812 -1.373 -12.578 1 92.25 87 ASP A CA 1
ATOM 727 C C . ASP A 1 87 ? 4.352 -1.505 -12.148 1 92.25 87 ASP A C 1
ATOM 729 O O . ASP A 1 87 ? 3.85 -2.617 -11.977 1 92.25 87 ASP A O 1
ATOM 733 N N . LEU A 1 88 ? 3.771 -0.441 -11.961 1 91.12 88 LEU A N 1
ATOM 734 C CA . LEU A 1 88 ? 2.426 -0.409 -11.406 1 91.12 88 LEU A CA 1
ATOM 735 C C . LEU A 1 88 ? 1.431 -1.081 -12.344 1 91.12 88 LEU A C 1
ATOM 737 O O . LEU A 1 88 ? 0.47 -1.71 -11.891 1 91.12 88 LEU A O 1
ATOM 741 N N . GLN A 1 89 ? 1.646 -0.851 -13.586 1 90.81 89 GLN A N 1
ATOM 742 C CA . GLN A 1 89 ? 0.77 -1.497 -14.555 1 90.81 89 GLN A CA 1
ATOM 743 C C . GLN A 1 89 ? 0.832 -3.018 -14.43 1 90.81 89 GLN A C 1
ATOM 745 O O . GLN A 1 89 ? -0.198 -3.693 -14.484 1 90.81 89 GLN A O 1
ATOM 750 N N . ASP A 1 90 ? 2.051 -3.549 -14.266 1 91.75 90 ASP A N 1
ATOM 751 C CA . ASP A 1 90 ? 2.234 -4.98 -14.047 1 91.75 90 ASP A CA 1
ATOM 752 C C . ASP A 1 90 ? 1.458 -5.453 -12.82 1 91.75 90 ASP A C 1
ATOM 754 O O . ASP A 1 90 ? 0.797 -6.492 -12.859 1 91.75 90 ASP A O 1
ATOM 758 N N . ILE A 1 91 ? 1.541 -4.738 -11.828 1 95.44 91 ILE A N 1
ATOM 759 C CA . ILE A 1 91 ? 0.937 -5.066 -10.539 1 95.44 91 ILE A CA 1
ATOM 760 C C . ILE A 1 91 ? -0.584 -5.066 -10.672 1 95.44 91 ILE A C 1
ATOM 762 O O . ILE A 1 91 ? -1.251 -6.008 -10.234 1 95.44 91 ILE A O 1
ATOM 766 N N . MET A 1 92 ? -1.134 -4.07 -11.281 1 94.38 92 MET A N 1
ATOM 767 C CA . MET A 1 92 ? -2.578 -3.955 -11.469 1 94.38 92 MET A CA 1
ATOM 768 C C . MET A 1 92 ? -3.107 -5.102 -12.32 1 94.38 92 MET A C 1
ATOM 770 O O . MET A 1 92 ? -4.113 -5.727 -11.977 1 94.38 92 MET A O 1
ATOM 774 N N . ASP A 1 93 ? -2.412 -5.336 -13.352 1 93.38 93 ASP A N 1
ATOM 775 C CA . ASP A 1 93 ? -2.836 -6.402 -14.258 1 93.38 93 ASP A CA 1
ATOM 776 C C . ASP A 1 93 ? -2.818 -7.758 -13.562 1 93.38 93 ASP A C 1
ATOM 778 O O . ASP A 1 93 ? -3.732 -8.562 -13.734 1 93.38 93 ASP A O 1
ATOM 782 N N . ALA A 1 94 ? -1.797 -7.984 -12.844 1 93.88 94 ALA A N 1
ATOM 783 C CA . ALA A 1 94 ? -1.675 -9.25 -12.125 1 93.88 94 ALA A CA 1
ATOM 784 C C . ALA A 1 94 ? -2.812 -9.422 -11.117 1 93.88 94 ALA A C 1
ATOM 786 O O . ALA A 1 94 ? -3.322 -10.531 -10.938 1 93.88 94 ALA A O 1
ATOM 787 N N . HIS A 1 95 ? -3.174 -8.383 -10.5 1 94.5 95 HIS A N 1
ATOM 788 C CA . HIS A 1 95 ? -4.23 -8.438 -9.5 1 94.5 95 HIS A CA 1
ATOM 789 C C . HIS A 1 95 ? -5.582 -8.742 -10.141 1 94.5 95 HIS A C 1
ATOM 791 O O . HIS A 1 95 ? -6.336 -9.586 -9.641 1 94.5 95 HIS A O 1
ATOM 797 N N . VAL A 1 96 ? -5.867 -8.062 -11.195 1 93.25 96 VAL A N 1
ATOM 798 C CA . VAL A 1 96 ? -7.125 -8.266 -11.906 1 93.25 96 VAL A CA 1
ATOM 799 C C . VAL A 1 96 ? -7.199 -9.703 -12.414 1 93.25 96 VAL A C 1
ATOM 801 O O . VAL A 1 96 ? -8.227 -10.375 -12.25 1 93.25 96 VAL A O 1
ATOM 804 N N . THR A 1 97 ? -6.117 -10.164 -13.008 1 93.94 97 THR A N 1
ATOM 805 C CA . THR A 1 97 ? -6.062 -11.523 -13.523 1 93.94 97 THR A CA 1
ATOM 806 C C . THR A 1 97 ? -6.277 -12.539 -12.398 1 93.94 97 THR A C 1
ATOM 808 O O . THR A 1 97 ? -7.066 -13.477 -12.547 1 93.94 97 THR A O 1
ATOM 811 N N . LYS A 1 98 ? -5.578 -12.344 -11.297 1 94 98 LYS A N 1
ATOM 812 C CA . LYS A 1 98 ? -5.652 -13.234 -10.148 1 94 98 LYS A CA 1
ATOM 813 C C . LYS A 1 98 ? -7.078 -13.336 -9.617 1 94 98 LYS A C 1
ATOM 815 O O . LYS A 1 98 ? -7.605 -14.438 -9.445 1 94 98 LYS A O 1
ATOM 820 N N . LEU A 1 99 ? -7.785 -12.211 -9.406 1 91.5 99 LEU A N 1
ATOM 821 C CA . LEU A 1 99 ? -9.125 -12.195 -8.836 1 91.5 99 LEU A CA 1
ATOM 822 C C . LEU A 1 99 ? -10.156 -12.688 -9.844 1 91.5 99 LEU A C 1
ATOM 824 O O . LEU A 1 99 ? -11.117 -13.359 -9.477 1 91.5 99 LEU A O 1
ATOM 828 N N . SER A 1 100 ? -9.93 -12.312 -11.078 1 90.69 100 SER A N 1
ATOM 829 C CA . SER A 1 100 ? -10.844 -12.773 -12.117 1 90.69 100 SER A CA 1
ATOM 830 C C . SER A 1 100 ? -10.82 -14.289 -12.242 1 90.69 100 SER A C 1
ATOM 832 O O . SER A 1 100 ? -11.859 -14.93 -12.391 1 90.69 100 SER A O 1
ATOM 834 N N . LYS A 1 101 ? -9.664 -14.836 -12.188 1 90.81 101 LYS A N 1
ATOM 835 C CA . LYS A 1 101 ? -9.508 -16.281 -12.281 1 90.81 101 LYS A CA 1
ATOM 836 C C . LYS A 1 101 ? -10.102 -16.984 -11.062 1 90.81 101 LYS A C 1
ATOM 838 O O . LYS A 1 101 ? -10.734 -18.031 -11.188 1 90.81 101 LYS A O 1
ATOM 843 N N . ARG A 1 102 ? -9.867 -16.453 -9.938 1 88.25 102 ARG A N 1
ATOM 844 C CA . ARG A 1 102 ? -10.336 -17.016 -8.68 1 88.25 102 ARG A CA 1
ATOM 845 C C . ARG A 1 102 ? -11.859 -17.031 -8.609 1 88.25 102 ARG A C 1
ATOM 847 O O . ARG A 1 102 ? -12.461 -17.953 -8.07 1 88.25 102 ARG A O 1
ATOM 854 N N . PHE A 1 103 ? -12.555 -16.109 -9.156 1 82.19 103 PHE A N 1
ATOM 855 C CA . PHE A 1 103 ? -14 -15.969 -8.984 1 82.19 103 PHE A CA 1
ATOM 856 C C . PHE A 1 103 ? -14.734 -16.25 -10.289 1 82.19 103 PHE A C 1
ATOM 858 O O . PHE A 1 103 ? -15.961 -16.297 -10.32 1 82.19 103 PHE A O 1
ATOM 865 N N . GLU A 1 104 ? -14.148 -16.188 -11.422 1 70.38 104 GLU A N 1
ATOM 866 C CA . GLU A 1 104 ? -14.766 -16.766 -12.609 1 70.38 104 GLU A CA 1
ATOM 867 C C . GLU A 1 104 ? -15.148 -18.219 -12.383 1 70.38 104 GLU A C 1
ATOM 869 O O . GLU A 1 104 ? -16.188 -18.688 -12.852 1 70.38 104 GLU A O 1
ATOM 874 N N . VAL A 1 105 ? -14.258 -18.938 -11.68 1 58.25 105 VAL A N 1
ATOM 875 C CA . VAL A 1 105 ? -14.562 -20.359 -11.5 1 58.25 105 VAL A CA 1
ATOM 876 C C . VAL A 1 105 ? -15.758 -20.516 -10.562 1 58.25 105 VAL A C 1
ATOM 878 O O . VAL A 1 105 ? -16.547 -21.453 -10.703 1 58.25 105 VAL A O 1
ATOM 881 N N . SER A 1 106 ? -15.773 -19.547 -9.562 1 51.62 106 SER A N 1
ATOM 882 C CA . SER A 1 106 ? -16.844 -19.812 -8.602 1 51.62 106 SER A CA 1
ATOM 883 C C . SER A 1 106 ? -18.203 -19.422 -9.18 1 51.62 106 SER A C 1
ATOM 885 O O . SER A 1 106 ? -19.219 -19.453 -8.477 1 51.62 106 SER A O 1
ATOM 887 N N . LYS A 1 107 ? -18.266 -19.141 -10.453 1 45.31 107 LYS A N 1
ATOM 888 C CA . LYS A 1 107 ? -19.625 -19.172 -10.977 1 45.31 107 LYS A CA 1
ATOM 889 C C . LYS A 1 107 ? -20.062 -20.594 -11.328 1 45.31 107 LYS A C 1
ATOM 891 O O . LYS A 1 107 ? -19.234 -21.422 -11.703 1 45.31 107 LYS A O 1
ATOM 896 N N . MET B 1 1 ? -4.344 -1.068 -18.453 1 70.5 1 MET B N 1
ATOM 897 C CA . MET B 1 1 ? -5.383 -0.406 -17.656 1 70.5 1 MET B CA 1
ATOM 898 C C . MET B 1 1 ? -4.812 0.799 -16.922 1 70.5 1 MET B C 1
ATOM 900 O O . MET B 1 1 ? -3.672 0.768 -16.453 1 70.5 1 MET B O 1
ATOM 904 N N . ASP B 1 2 ? -5.629 1.891 -17.031 1 82.69 2 ASP B N 1
ATOM 905 C CA . ASP B 1 2 ? -5.164 3.061 -16.297 1 82.69 2 ASP B CA 1
ATOM 906 C C . ASP B 1 2 ? -5.652 3.027 -14.844 1 82.69 2 ASP B C 1
ATOM 908 O O . ASP B 1 2 ? -6.418 2.141 -14.461 1 82.69 2 ASP B O 1
ATOM 912 N N . ILE B 1 3 ? -5.109 3.877 -14 1 83.62 3 ILE B N 1
ATOM 913 C CA . ILE B 1 3 ? -5.297 3.826 -12.555 1 83.62 3 ILE B CA 1
ATOM 914 C C . ILE B 1 3 ? -6.77 4.051 -12.219 1 83.62 3 ILE B C 1
ATOM 916 O O . ILE B 1 3 ? -7.293 3.463 -11.273 1 83.62 3 ILE B O 1
ATOM 920 N N . VAL B 1 4 ? -7.383 4.93 -12.953 1 85.56 4 VAL B N 1
ATOM 921 C CA . VAL B 1 4 ? -8.797 5.219 -12.727 1 85.56 4 VAL B CA 1
ATOM 922 C C . VAL B 1 4 ? -9.633 3.982 -13.039 1 85.56 4 VAL B C 1
ATOM 924 O O . VAL B 1 4 ? -10.555 3.645 -12.289 1 85.56 4 VAL B O 1
ATOM 927 N N . ALA B 1 5 ? -9.312 3.383 -14.117 1 89.5 5 ALA B N 1
ATOM 928 C CA . ALA B 1 5 ? -9.992 2.15 -14.5 1 89.5 5 ALA B CA 1
ATOM 929 C C . ALA B 1 5 ? -9.758 1.05 -13.469 1 89.5 5 ALA B C 1
ATOM 931 O O . ALA B 1 5 ? -10.664 0.278 -13.156 1 89.5 5 ALA B O 1
ATOM 932 N N . PHE B 1 6 ? -8.57 0.956 -12.992 1 91.38 6 PHE B N 1
ATOM 933 C CA . PHE B 1 6 ? -8.25 -0.052 -11.992 1 91.38 6 PHE B CA 1
ATOM 934 C C . PHE B 1 6 ? -9.023 0.198 -10.703 1 91.38 6 PHE B C 1
ATOM 936 O O . PHE B 1 6 ? -9.594 -0.729 -10.125 1 91.38 6 PHE B O 1
ATOM 943 N N . GLN B 1 7 ? -9.031 1.411 -10.281 1 92.62 7 GLN B N 1
ATOM 944 C CA . GLN B 1 7 ? -9.773 1.776 -9.078 1 92.62 7 GLN B CA 1
ATOM 945 C C . GLN B 1 7 ? -11.25 1.41 -9.219 1 92.62 7 GLN B C 1
ATOM 947 O O . GLN B 1 7 ? -11.844 0.847 -8.297 1 92.62 7 GLN B O 1
ATOM 952 N N . ARG B 1 8 ? -11.805 1.741 -10.289 1 92.19 8 ARG B N 1
ATOM 953 C CA . ARG B 1 8 ? -13.211 1.423 -10.539 1 92.19 8 ARG B CA 1
ATOM 954 C C . ARG B 1 8 ? -13.438 -0.084 -10.516 1 92.19 8 ARG B C 1
ATOM 956 O O . ARG B 1 8 ? -14.445 -0.555 -9.984 1 92.19 8 ARG B O 1
ATOM 963 N N . TRP B 1 9 ? -12.578 -0.731 -11.172 1 92.62 9 TRP B N 1
ATOM 964 C CA . TRP B 1 9 ? -12.688 -2.186 -11.203 1 92.62 9 TRP B CA 1
ATOM 965 C C . TRP B 1 9 ? -12.672 -2.762 -9.797 1 92.62 9 TRP B C 1
ATOM 967 O O . TRP B 1 9 ? -13.5 -3.611 -9.453 1 92.62 9 TRP B O 1
ATOM 977 N N . VAL B 1 10 ? -11.719 -2.346 -8.984 1 92.75 10 VAL B N 1
ATOM 978 C CA . VAL B 1 10 ? -11.578 -2.828 -7.613 1 92.75 10 VAL B CA 1
ATOM 979 C C . VAL B 1 10 ? -12.859 -2.535 -6.832 1 92.75 10 VAL B C 1
ATOM 981 O O . VAL B 1 10 ? -13.391 -3.41 -6.141 1 92.75 10 VAL B O 1
ATOM 984 N N . GLU B 1 11 ? -13.359 -1.354 -6.949 1 90.62 11 GLU B N 1
ATOM 985 C CA . GLU B 1 11 ? -14.562 -0.939 -6.238 1 90.62 11 GLU B CA 1
ATOM 986 C C . GLU B 1 11 ? -15.766 -1.795 -6.637 1 90.62 11 GLU B C 1
ATOM 988 O O . GLU B 1 11 ? -16.516 -2.264 -5.777 1 90.62 11 GLU B O 1
ATOM 993 N N . GLU B 1 12 ? -15.883 -2.002 -7.875 1 91.38 12 GLU B N 1
ATOM 994 C CA . GLU B 1 12 ? -17 -2.795 -8.383 1 91.38 12 GLU B CA 1
ATOM 995 C C . GLU B 1 12 ? -16.875 -4.254 -7.953 1 91.38 12 GLU B C 1
ATOM 997 O O . GLU B 1 12 ? -17.875 -4.891 -7.598 1 91.38 12 GLU B O 1
ATOM 1002 N N . PHE B 1 13 ? -15.734 -4.754 -8.109 1 91.75 13 PHE B N 1
ATOM 1003 C CA . PHE B 1 13 ? -15.469 -6.141 -7.746 1 91.75 13 PHE B CA 1
ATOM 1004 C C . PHE B 1 13 ? -15.812 -6.391 -6.281 1 91.75 13 PHE B C 1
ATOM 1006 O O . PHE B 1 13 ? -16.469 -7.375 -5.953 1 91.75 13 PHE B O 1
ATOM 1013 N N . TYR B 1 14 ? -15.375 -5.488 -5.445 1 87.5 14 TYR B N 1
ATOM 1014 C CA . TYR B 1 14 ? -15.602 -5.637 -4.008 1 87.5 14 TYR B CA 1
ATOM 1015 C C . TYR B 1 14 ? -17.062 -5.387 -3.656 1 87.5 14 TYR B C 1
ATOM 1017 O O . TYR B 1 14 ? -17.609 -6.031 -2.764 1 87.5 14 TYR B O 1
ATOM 1025 N N . GLU B 1 15 ? -17.672 -4.445 -4.309 1 87.19 15 GLU B N 1
ATOM 1026 C CA . GLU B 1 15 ? -19.094 -4.156 -4.078 1 87.19 15 GLU B CA 1
ATOM 1027 C C . GLU B 1 15 ? -19.969 -5.348 -4.449 1 87.19 15 GLU B C 1
ATOM 1029 O O . GLU B 1 15 ? -20.906 -5.68 -3.729 1 87.19 15 GLU B O 1
ATOM 1034 N N . LYS B 1 16 ? -19.656 -5.953 -5.48 1 88.62 16 LYS B N 1
ATOM 1035 C CA . LYS B 1 16 ? -20.422 -7.102 -5.973 1 88.62 16 LYS B CA 1
ATOM 1036 C C . LYS B 1 16 ? -20.359 -8.266 -4.984 1 88.62 16 LYS B C 1
ATOM 1038 O O . LYS B 1 16 ? -21.297 -9.062 -4.906 1 88.62 16 LYS B O 1
ATOM 1043 N N . ARG B 1 17 ? -19.344 -8.289 -4.219 1 85.44 17 ARG B N 1
ATOM 1044 C CA . ARG B 1 17 ? -19.125 -9.406 -3.305 1 85.44 17 ARG B CA 1
ATOM 1045 C C . ARG B 1 17 ? -19.484 -9.023 -1.872 1 85.44 17 ARG B C 1
ATOM 1047 O O . ARG B 1 17 ? -19.219 -9.773 -0.935 1 85.44 17 ARG B O 1
ATOM 1054 N N . SER B 1 18 ? -19.984 -7.898 -1.656 1 81.5 18 SER B N 1
ATOM 1055 C CA . SER B 1 18 ? -20.422 -7.363 -0.367 1 81.5 18 SER B CA 1
ATOM 1056 C C . SER B 1 18 ? -19.25 -7.254 0.604 1 81.5 18 SER B C 1
ATOM 1058 O O . SER B 1 18 ? -19.391 -7.5 1.802 1 81.5 18 SER B O 1
ATOM 1060 N N . TRP B 1 19 ? -18.141 -7.141 0.137 1 79.06 19 TRP B N 1
ATOM 1061 C CA . TRP B 1 19 ? -16.953 -6.977 0.948 1 79.06 19 TRP B CA 1
ATOM 1062 C C . TRP B 1 19 ? -16.797 -5.531 1.41 1 79.06 19 TRP B C 1
ATOM 1064 O O . TRP B 1 19 ? -15.977 -5.238 2.285 1 79.06 19 TRP B O 1
ATOM 1074 N N . SER B 1 20 ? -17.641 -4.742 0.863 1 76.38 20 SER B N 1
ATOM 1075 C CA . SER B 1 20 ? -17.609 -3.326 1.217 1 76.38 20 SER B CA 1
ATOM 1076 C C . SER B 1 20 ? -18.203 -3.082 2.596 1 76.38 20 SER B C 1
ATOM 1078 O O . SER B 1 20 ? -18.031 -2.01 3.178 1 76.38 20 SER B O 1
ATOM 1080 N N . GLN B 1 21 ? -18.766 -4.059 3.152 1 85.25 21 GLN B N 1
ATOM 1081 C CA . GLN B 1 21 ? -19.484 -3.881 4.414 1 85.25 21 GLN B CA 1
ATOM 1082 C C . GLN B 1 21 ? -18.516 -3.914 5.598 1 85.25 21 GLN B C 1
ATOM 1084 O O . GLN B 1 21 ? -18.875 -3.514 6.707 1 85.25 21 GLN B O 1
ATOM 1089 N N . TYR B 1 22 ? -17.328 -4.305 5.375 1 91.44 22 TYR B N 1
ATOM 1090 C CA . TYR B 1 22 ? -16.359 -4.391 6.465 1 91.44 22 TYR B CA 1
ATOM 1091 C C . TYR B 1 22 ? -15.945 -3.002 6.93 1 91.44 22 TYR B C 1
ATOM 1093 O O . TYR B 1 22 ? -15.773 -2.092 6.113 1 91.44 22 TYR B O 1
ATOM 1101 N N . ASN B 1 23 ? -15.852 -2.93 8.219 1 94.38 23 ASN B N 1
ATOM 1102 C CA . ASN B 1 23 ? -15.492 -1.623 8.758 1 94.38 23 ASN B CA 1
ATOM 1103 C C . ASN B 1 23 ? -14.016 -1.312 8.523 1 94.38 23 ASN B C 1
ATOM 1105 O O . ASN B 1 23 ? -13.281 -2.135 7.969 1 94.38 23 ASN B O 1
ATOM 1109 N N . ALA B 1 24 ? -13.594 -0.15 8.906 1 95.75 24 ALA B N 1
ATOM 1110 C CA . ALA B 1 24 ? -12.258 0.354 8.617 1 95.75 24 ALA B CA 1
ATOM 1111 C C . ALA B 1 24 ? -11.188 -0.503 9.297 1 95.75 24 ALA B C 1
ATOM 1113 O O . ALA B 1 24 ? -10.117 -0.727 8.734 1 95.75 24 ALA B O 1
ATOM 1114 N N . PHE B 1 25 ? -11.453 -1.003 10.516 1 96.44 25 PHE B N 1
ATOM 1115 C CA . PHE B 1 25 ? -10.477 -1.8 11.25 1 96.44 25 PHE B CA 1
ATOM 1116 C C . PHE B 1 25 ? -10.258 -3.146 10.57 1 96.44 25 PHE B C 1
ATOM 1118 O O . PHE B 1 25 ? -9.133 -3.646 10.516 1 96.44 25 PHE B O 1
ATOM 1125 N N . ILE B 1 26 ? -11.328 -3.709 10.062 1 96.06 26 ILE B N 1
ATOM 1126 C CA . ILE B 1 26 ? -11.203 -4.969 9.336 1 96.06 26 ILE B CA 1
ATOM 1127 C C . ILE B 1 26 ? -10.414 -4.746 8.055 1 96.06 26 ILE B C 1
ATOM 1129 O O . ILE B 1 26 ? -9.523 -5.535 7.723 1 96.06 26 ILE B O 1
ATOM 1133 N N . ARG B 1 27 ? -10.688 -3.688 7.402 1 95.69 27 ARG B N 1
ATOM 1134 C CA . ARG B 1 27 ? -9.961 -3.361 6.18 1 95.69 27 ARG B CA 1
ATOM 1135 C C . ARG B 1 27 ? -8.484 -3.141 6.469 1 95.69 27 ARG B C 1
ATOM 1137 O O . ARG B 1 27 ? -7.621 -3.57 5.699 1 95.69 27 ARG B O 1
ATOM 1144 N N . LEU B 1 28 ? -8.234 -2.451 7.492 1 97.31 28 LEU B N 1
ATOM 1145 C CA . LEU B 1 28 ? -6.855 -2.217 7.91 1 97.31 28 LEU B CA 1
ATOM 1146 C C . LEU B 1 28 ? -6.148 -3.535 8.211 1 97.31 28 LEU B C 1
ATOM 1148 O O . LEU B 1 28 ? -4.961 -3.686 7.918 1 97.31 28 LEU B O 1
ATOM 1152 N N . ASN B 1 29 ? -6.84 -4.414 8.805 1 97.5 29 ASN B N 1
ATOM 1153 C CA . ASN B 1 29 ? -6.273 -5.738 9.055 1 97.5 29 ASN B CA 1
ATOM 1154 C C . ASN B 1 29 ? -5.898 -6.441 7.758 1 97.5 29 ASN B C 1
ATOM 1156 O O . ASN B 1 29 ? -4.844 -7.074 7.672 1 97.5 29 ASN B O 1
ATOM 1160 N N . PHE B 1 30 ? -6.766 -6.34 6.773 1 97.19 30 PHE B N 1
ATOM 1161 C CA . PHE B 1 30 ? -6.461 -6.93 5.473 1 97.19 30 PHE B CA 1
ATOM 1162 C C . PHE B 1 30 ? -5.203 -6.305 4.875 1 97.19 30 PHE B C 1
ATOM 1164 O O . PHE B 1 30 ? -4.34 -7.016 4.355 1 97.19 30 PHE B O 1
ATOM 1171 N N . LEU B 1 31 ? -5.145 -5.027 4.926 1 97.88 31 LEU B N 1
ATOM 1172 C CA . LEU B 1 31 ? -3.98 -4.32 4.41 1 97.88 31 LEU B CA 1
ATOM 1173 C C . LEU B 1 31 ? -2.707 -4.785 5.109 1 97.88 31 LEU B C 1
ATOM 1175 O O . LEU B 1 31 ? -1.712 -5.098 4.453 1 97.88 31 LEU B O 1
ATOM 1179 N N . THR B 1 32 ? -2.77 -4.891 6.434 1 98.31 32 THR B N 1
ATOM 1180 C CA . THR B 1 32 ? -1.621 -5.312 7.227 1 98.31 32 THR B CA 1
ATOM 1181 C C . THR B 1 32 ? -1.232 -6.75 6.891 1 98.31 32 THR B C 1
ATOM 1183 O O . THR B 1 32 ? -0.046 -7.07 6.789 1 98.31 32 THR B O 1
ATOM 1186 N N . GLU B 1 33 ? -2.244 -7.566 6.75 1 98.44 33 GLU B N 1
ATOM 1187 C CA . GLU B 1 33 ? -1.995 -8.953 6.375 1 98.44 33 GLU B CA 1
ATOM 1188 C C . GLU B 1 33 ? -1.251 -9.039 5.043 1 98.44 33 GLU B C 1
ATOM 1190 O O . GLU B 1 33 ? -0.275 -9.781 4.918 1 98.44 33 GLU B O 1
ATOM 1195 N N . GLU B 1 34 ? -1.758 -8.312 4.074 1 98.56 34 GLU B N 1
ATOM 1196 C CA . GLU B 1 34 ? -1.149 -8.359 2.748 1 98.56 34 GLU B CA 1
ATOM 1197 C C . GLU B 1 34 ? 0.286 -7.84 2.779 1 98.56 34 GLU B C 1
ATOM 1199 O O . GLU B 1 34 ? 1.141 -8.32 2.031 1 98.56 34 GLU B O 1
ATOM 1204 N N . VAL B 1 35 ? 0.562 -6.852 3.576 1 98.62 35 VAL B N 1
ATOM 1205 C CA . VAL B 1 35 ? 1.931 -6.367 3.732 1 98.62 35 VAL B CA 1
ATOM 1206 C C . VAL B 1 35 ? 2.805 -7.473 4.316 1 98.62 35 VAL B C 1
ATOM 1208 O O . VAL B 1 35 ? 3.967 -7.625 3.93 1 98.62 35 VAL B O 1
ATOM 1211 N N . GLY B 1 36 ? 2.24 -8.18 5.266 1 98.31 36 GLY B N 1
ATOM 1212 C CA . GLY B 1 36 ? 2.939 -9.352 5.77 1 98.31 36 GLY B CA 1
ATOM 1213 C C . GLY B 1 36 ? 3.26 -10.367 4.688 1 98.31 36 GLY B C 1
ATOM 1214 O O . GLY B 1 36 ? 4.34 -10.953 4.684 1 98.31 36 GLY B O 1
ATOM 1215 N N . GLU B 1 37 ? 2.359 -10.586 3.797 1 98.38 37 GLU B N 1
ATOM 1216 C CA . GLU B 1 37 ? 2.588 -11.516 2.697 1 98.38 37 GLU B CA 1
ATOM 1217 C C . GLU B 1 37 ? 3.674 -11.008 1.757 1 98.38 37 GLU B C 1
ATOM 1219 O O . GLU B 1 37 ? 4.473 -11.789 1.239 1 98.38 37 GLU B O 1
ATOM 1224 N N . VAL B 1 38 ? 3.711 -9.734 1.507 1 98.44 38 VAL B N 1
ATOM 1225 C CA . VAL B 1 38 ? 4.801 -9.141 0.738 1 98.44 38 VAL B CA 1
ATOM 1226 C C . VAL B 1 38 ? 6.133 -9.414 1.436 1 98.44 38 VAL B C 1
ATOM 1228 O O . VAL B 1 38 ? 7.109 -9.805 0.791 1 98.44 38 VAL B O 1
ATOM 1231 N N . SER B 1 39 ? 6.172 -9.188 2.746 1 97.94 39 SER B N 1
ATOM 1232 C CA . SER B 1 39 ? 7.379 -9.445 3.529 1 97.94 39 SER B CA 1
ATOM 1233 C C . SER B 1 39 ? 7.852 -10.883 3.361 1 97.94 39 SER B C 1
ATOM 1235 O O . SER B 1 39 ? 9.047 -11.141 3.213 1 97.94 39 SER B O 1
ATOM 1237 N N . ARG B 1 40 ? 6.949 -11.781 3.4 1 97.12 40 ARG B N 1
ATOM 1238 C CA . ARG B 1 40 ? 7.27 -13.195 3.244 1 97.12 40 ARG B CA 1
ATOM 1239 C C . ARG B 1 40 ? 7.941 -13.461 1.9 1 97.12 40 ARG B C 1
ATOM 1241 O O . ARG B 1 40 ? 8.945 -14.172 1.832 1 97.12 40 ARG B O 1
ATOM 1248 N N . VAL B 1 41 ? 7.43 -12.906 0.834 1 97.38 41 VAL B N 1
ATOM 1249 C CA . VAL B 1 41 ? 7.949 -13.148 -0.507 1 97.38 41 VAL B CA 1
ATOM 1250 C C . VAL B 1 41 ? 9.312 -12.469 -0.658 1 97.38 41 VAL B C 1
ATOM 1252 O O . VAL B 1 41 ? 10.242 -13.055 -1.22 1 97.38 41 VAL B O 1
ATOM 1255 N N . VAL B 1 42 ? 9.438 -11.258 -0.147 1 97.56 42 VAL B N 1
ATOM 1256 C CA . VAL B 1 42 ? 10.703 -10.539 -0.219 1 97.56 42 VAL B CA 1
ATOM 1257 C C . VAL B 1 42 ? 11.789 -11.32 0.517 1 97.56 42 VAL B C 1
ATOM 1259 O O . VAL B 1 42 ? 12.914 -11.453 0.024 1 97.56 42 VAL B O 1
ATOM 1262 N N . ARG B 1 43 ? 11.414 -11.812 1.692 1 96.88 43 ARG B N 1
ATOM 1263 C CA . ARG B 1 43 ? 12.359 -12.641 2.43 1 96.88 43 ARG B CA 1
ATOM 1264 C C . ARG B 1 43 ? 12.805 -13.836 1.592 1 96.88 43 ARG B C 1
ATOM 1266 O O . ARG B 1 43 ? 13.992 -14.156 1.534 1 96.88 43 ARG B O 1
ATOM 1273 N N . ALA B 1 44 ? 11.891 -14.445 0.938 1 95.75 44 ALA B N 1
ATOM 1274 C CA . ALA B 1 44 ? 12.188 -15.609 0.102 1 95.75 44 ALA B CA 1
ATOM 1275 C C . ALA B 1 44 ? 13.125 -15.234 -1.044 1 95.75 44 ALA B C 1
ATOM 1277 O O . ALA B 1 44 ? 14.039 -15.984 -1.374 1 95.75 44 ALA B O 1
ATOM 1278 N N . ILE B 1 45 ? 12.93 -14.141 -1.596 1 95.69 45 ILE B N 1
ATOM 1279 C CA . ILE B 1 45 ? 13.727 -13.688 -2.729 1 95.69 45 ILE B CA 1
ATOM 1280 C C . ILE B 1 45 ? 15.141 -13.344 -2.258 1 95.69 45 ILE B C 1
ATOM 1282 O O . ILE B 1 45 ? 16.125 -13.734 -2.891 1 95.69 45 ILE B O 1
ATOM 1286 N N . GLU B 1 46 ? 15.219 -12.711 -1.11 1 96 46 GLU B N 1
ATOM 1287 C CA . GLU B 1 46 ? 16.484 -12.086 -0.707 1 96 46 GLU B CA 1
ATOM 1288 C C . GLU B 1 46 ? 17.359 -13.078 0.046 1 96 46 GLU B C 1
ATOM 1290 O O . GLU B 1 46 ? 18.594 -13.07 -0.113 1 96 46 GLU B O 1
ATOM 1295 N N . ILE B 1 47 ? 16.75 -13.906 0.857 1 94.12 47 ILE B N 1
ATOM 1296 C CA . ILE B 1 47 ? 17.594 -14.719 1.712 1 94.12 47 ILE B CA 1
ATOM 1297 C C . ILE B 1 47 ? 17.078 -16.156 1.747 1 94.12 47 ILE B C 1
ATOM 1299 O O . ILE B 1 47 ? 17.562 -16.984 2.523 1 94.12 47 ILE B O 1
ATOM 1303 N N . GLY B 1 48 ? 16.141 -16.391 0.858 1 90.56 48 GLY B N 1
ATOM 1304 C CA . GLY B 1 48 ? 15.594 -17.734 0.777 1 90.56 48 GLY B CA 1
ATOM 1305 C C . GLY B 1 48 ? 14.609 -18.047 1.889 1 90.56 48 GLY B C 1
ATOM 1306 O O . GLY B 1 48 ? 14.344 -17.203 2.748 1 90.56 48 GLY B O 1
ATOM 1307 N N . ARG B 1 49 ? 13.953 -19.234 1.54 1 83.94 49 ARG B N 1
ATOM 1308 C CA . ARG B 1 49 ? 13.07 -19.797 2.559 1 83.94 49 ARG B CA 1
ATOM 1309 C C . ARG B 1 49 ? 13.578 -21.141 3.059 1 83.94 49 ARG B C 1
ATOM 1311 O O . ARG B 1 49 ? 14.125 -21.922 2.285 1 83.94 49 ARG B O 1
ATOM 1318 N N . ASP B 1 50 ? 13.977 -21.281 4.355 1 80.19 50 ASP B N 1
ATOM 1319 C CA . ASP B 1 50 ? 14.438 -22.547 4.922 1 80.19 50 ASP B CA 1
ATOM 1320 C C . ASP B 1 50 ? 13.258 -23.438 5.293 1 80.19 50 ASP B C 1
ATOM 1322 O O . ASP B 1 50 ? 13.039 -23.734 6.469 1 80.19 50 ASP B O 1
ATOM 1326 N N . ARG B 1 51 ? 12.5 -23.672 4.258 1 82.12 51 ARG B N 1
ATOM 1327 C CA . ARG B 1 51 ? 11.352 -24.547 4.465 1 82.12 51 ARG B CA 1
ATOM 1328 C C . ARG B 1 51 ? 11.484 -25.828 3.643 1 82.12 51 ARG B C 1
ATOM 1330 O O . ARG B 1 51 ? 11.023 -25.891 2.502 1 82.12 51 ARG B O 1
ATOM 1337 N N . PRO B 1 52 ? 11.953 -26.859 4.273 1 79.25 52 PRO B N 1
ATOM 1338 C CA . PRO B 1 52 ? 12.172 -28.109 3.549 1 79.25 52 PRO B CA 1
ATOM 1339 C C . PRO B 1 52 ? 10.875 -28.766 3.088 1 79.25 52 PRO B C 1
ATOM 1341 O O . PRO B 1 52 ? 10.891 -29.641 2.211 1 79.25 52 PRO B O 1
ATOM 1344 N N . ASP B 1 53 ? 9.75 -28.406 3.727 1 85.56 53 ASP B N 1
ATOM 1345 C CA . ASP B 1 53 ? 8.453 -28.984 3.396 1 85.56 53 ASP B CA 1
ATOM 1346 C C . ASP B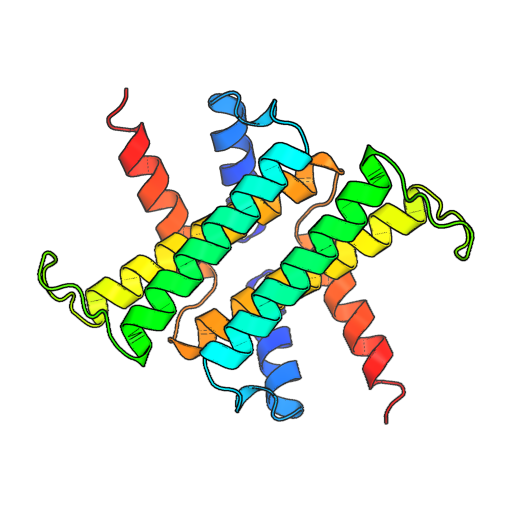 1 53 ? 7.848 -28.312 2.17 1 85.56 53 ASP B C 1
ATOM 1348 O O . ASP B 1 53 ? 6.781 -28.703 1.696 1 85.56 53 ASP B O 1
ATOM 1352 N N . GLU B 1 54 ? 8.586 -27.359 1.64 1 79.44 54 GLU B N 1
ATOM 1353 C CA . GLU B 1 54 ? 8.109 -26.641 0.464 1 79.44 54 GLU B CA 1
ATOM 1354 C C . GLU B 1 54 ? 9.125 -26.703 -0.672 1 79.44 54 GLU B C 1
ATOM 1356 O O . GLU B 1 54 ? 10.336 -26.719 -0.431 1 79.44 54 GLU B O 1
ATOM 1361 N N . ASP B 1 55 ? 8.555 -26.828 -1.849 1 81.06 55 ASP B N 1
ATOM 1362 C CA . ASP B 1 55 ? 9.445 -26.781 -3.006 1 81.06 55 ASP B CA 1
ATOM 1363 C C . ASP B 1 55 ? 10.031 -25.375 -3.174 1 81.06 55 ASP B C 1
ATOM 1365 O O . ASP B 1 55 ? 9.352 -24.375 -2.939 1 81.06 55 ASP B O 1
ATOM 1369 N N . ALA B 1 56 ? 11.312 -25.547 -3.488 1 84.75 56 ALA B N 1
ATOM 1370 C CA . ALA B 1 56 ? 11.961 -24.266 -3.775 1 84.75 56 ALA B CA 1
ATOM 1371 C C . ALA B 1 56 ? 11.336 -23.594 -4.996 1 84.75 56 ALA B C 1
ATOM 1373 O O . ALA B 1 56 ? 11.086 -24.25 -6.012 1 84.75 56 ALA B O 1
ATOM 1374 N N . LYS B 1 57 ? 10.93 -22.375 -4.906 1 90.69 57 LYS B N 1
ATOM 1375 C CA . LYS B 1 57 ? 10.398 -21.594 -6.023 1 90.69 57 LYS B CA 1
ATOM 1376 C C . LYS B 1 57 ? 11.516 -20.938 -6.824 1 90.69 57 LYS B C 1
ATOM 1378 O O . LYS B 1 57 ? 12.539 -20.547 -6.258 1 90.69 57 LYS B O 1
ATOM 1383 N N . THR B 1 58 ? 11.219 -20.859 -8.117 1 92.94 58 THR B N 1
ATOM 1384 C CA . THR B 1 58 ? 12.172 -20.156 -8.977 1 92.94 58 THR B CA 1
ATOM 1385 C C . THR B 1 58 ? 12.094 -18.641 -8.75 1 92.94 58 THR B C 1
ATOM 1387 O O . THR B 1 58 ? 11.133 -18.156 -8.148 1 92.94 58 THR B O 1
ATOM 1390 N N . GLU B 1 59 ? 13.094 -17.984 -9.227 1 92.88 59 GLU B N 1
ATOM 1391 C CA . GLU B 1 59 ? 13.102 -16.516 -9.133 1 92.88 59 GLU B CA 1
ATOM 1392 C C . GLU B 1 59 ? 11.883 -15.922 -9.836 1 92.88 59 GLU B C 1
ATOM 1394 O O . GLU B 1 59 ? 11.289 -14.953 -9.344 1 92.88 59 GLU B O 1
ATOM 1399 N N . GLU B 1 60 ? 11.531 -16.5 -10.953 1 94.69 60 GLU B N 1
ATOM 1400 C CA . GLU B 1 60 ? 10.391 -16.016 -11.727 1 94.69 60 GLU B CA 1
ATOM 1401 C C . GLU B 1 60 ? 9.078 -16.25 -10.977 1 94.69 60 GLU B C 1
ATOM 1403 O O . GLU B 1 60 ? 8.195 -15.391 -10.992 1 94.69 60 GLU B O 1
ATOM 1408 N N . GLU B 1 61 ? 9.008 -17.359 -10.352 1 95.31 61 GLU B N 1
ATOM 1409 C CA . GLU B 1 61 ? 7.816 -17.672 -9.57 1 95.31 61 GLU B CA 1
ATOM 1410 C C . GLU B 1 61 ? 7.676 -16.734 -8.383 1 95.31 61 GLU B C 1
ATOM 1412 O O . GLU B 1 61 ? 6.574 -16.281 -8.07 1 95.31 61 GLU B O 1
ATOM 1417 N N . LEU B 1 62 ? 8.805 -16.438 -7.773 1 96.31 62 LEU B N 1
ATOM 1418 C CA . LEU B 1 62 ? 8.797 -15.539 -6.621 1 96.31 62 LEU B CA 1
ATOM 1419 C C . LEU B 1 62 ? 8.461 -14.117 -7.047 1 96.31 62 LEU B C 1
ATOM 1421 O O . LEU B 1 62 ? 7.727 -13.414 -6.348 1 96.31 62 LEU B O 1
ATOM 1425 N N . LYS B 1 63 ? 8.914 -13.766 -8.164 1 96.12 63 LYS B N 1
ATOM 1426 C CA . LYS B 1 63 ? 8.602 -12.43 -8.68 1 96.12 63 LYS B CA 1
ATOM 1427 C C . LYS B 1 63 ? 7.113 -12.305 -9.008 1 96.12 63 LYS B C 1
ATOM 1429 O O . LYS B 1 63 ? 6.5 -11.266 -8.75 1 96.12 63 LYS B O 1
ATOM 1434 N N . GLN B 1 64 ? 6.594 -13.305 -9.602 1 96.5 64 GLN B N 1
ATOM 1435 C CA . GLN B 1 64 ? 5.164 -13.32 -9.891 1 96.5 64 GLN B CA 1
ATOM 1436 C C . GLN B 1 64 ? 4.344 -13.273 -8.602 1 96.5 64 GLN B C 1
ATOM 1438 O O . GLN B 1 64 ? 3.332 -12.57 -8.531 1 96.5 64 GLN B O 1
ATOM 1443 N N . GLU B 1 65 ? 4.754 -14.055 -7.664 1 96.31 65 GLU B N 1
ATOM 1444 C CA . GLU B 1 65 ? 4.082 -14.023 -6.367 1 96.31 65 GLU B CA 1
ATOM 1445 C C . GLU B 1 65 ? 4.156 -12.633 -5.742 1 96.31 65 GLU B C 1
ATOM 1447 O O . GLU B 1 65 ? 3.182 -12.156 -5.156 1 96.31 65 GLU B O 1
ATOM 1452 N N . LEU B 1 66 ? 5.305 -12.016 -5.855 1 97.81 66 LEU B N 1
ATOM 1453 C CA . LEU B 1 66 ? 5.469 -10.664 -5.324 1 97.81 66 LEU B CA 1
ATOM 1454 C C . LEU B 1 66 ? 4.516 -9.695 -6.012 1 97.81 66 LEU B C 1
ATOM 1456 O O . LEU B 1 66 ? 3.873 -8.875 -5.348 1 97.81 66 LEU B O 1
ATOM 1460 N N . LYS B 1 67 ? 4.426 -9.789 -7.27 1 97.25 67 LYS B N 1
ATOM 1461 C CA . LYS B 1 67 ? 3.521 -8.953 -8.055 1 97.25 67 LYS B CA 1
ATOM 1462 C C . LYS B 1 67 ? 2.082 -9.094 -7.566 1 97.25 67 LYS B C 1
ATOM 1464 O O . LYS B 1 67 ? 1.366 -8.102 -7.438 1 97.25 67 LYS B O 1
ATOM 1469 N N . GLU B 1 68 ? 1.698 -10.273 -7.336 1 97.25 68 GLU B N 1
ATOM 1470 C CA . GLU B 1 68 ? 0.344 -10.547 -6.863 1 97.25 68 GLU B CA 1
ATOM 1471 C C . GLU B 1 68 ? 0.109 -9.953 -5.477 1 97.25 68 GLU B C 1
ATOM 1473 O O . GLU B 1 68 ? -0.925 -9.328 -5.234 1 97.25 68 GLU B O 1
ATOM 1478 N N . GLU B 1 69 ? 1.057 -10.164 -4.598 1 98.25 69 GLU B N 1
ATOM 1479 C CA . GLU B 1 69 ? 0.906 -9.641 -3.242 1 98.25 69 GLU B CA 1
ATOM 1480 C C . GLU B 1 69 ? 0.904 -8.109 -3.238 1 98.25 69 GLU B C 1
ATOM 1482 O O . GLU B 1 69 ? 0.183 -7.488 -2.457 1 98.25 69 GLU B O 1
ATOM 1487 N N . LEU B 1 70 ? 1.733 -7.516 -4.062 1 98.19 70 LEU B N 1
ATOM 1488 C CA . LEU B 1 70 ? 1.734 -6.062 -4.184 1 98.19 70 LEU B CA 1
ATOM 1489 C C . LEU B 1 70 ? 0.393 -5.559 -4.707 1 98.19 70 LEU B C 1
ATOM 1491 O O . LEU B 1 70 ? -0.095 -4.512 -4.27 1 98.19 70 LEU B O 1
ATOM 1495 N N . GLY B 1 71 ? -0.174 -6.289 -5.613 1 97.38 71 GLY B N 1
ATOM 1496 C CA . GLY B 1 71 ? -1.518 -5.98 -6.074 1 97.38 71 GLY B CA 1
ATOM 1497 C C . GLY B 1 71 ? -2.555 -6.031 -4.969 1 97.38 71 GLY B C 1
ATOM 1498 O O . GLY B 1 71 ? -3.457 -5.195 -4.918 1 97.38 71 GLY B O 1
ATOM 1499 N N . ASP B 1 72 ? -2.396 -7.016 -4.129 1 97.94 72 ASP B N 1
ATOM 1500 C CA . ASP B 1 72 ? -3.312 -7.137 -3 1 97.94 72 ASP B CA 1
ATOM 1501 C C . ASP B 1 72 ? -3.162 -5.957 -2.043 1 97.94 72 ASP B C 1
ATOM 1503 O O . ASP B 1 72 ? -4.148 -5.48 -1.475 1 97.94 72 ASP B O 1
ATOM 1507 N N . VAL B 1 73 ? -1.959 -5.52 -1.793 1 98.19 73 VAL B N 1
ATOM 1508 C CA . VAL B 1 73 ? -1.733 -4.344 -0.96 1 98.19 73 VAL B CA 1
ATOM 1509 C C . VAL B 1 73 ? -2.377 -3.119 -1.609 1 98.19 73 VAL B C 1
ATOM 1511 O O . VAL B 1 73 ? -3.098 -2.367 -0.95 1 98.19 73 VAL B O 1
ATOM 1514 N N . LEU B 1 74 ? -2.162 -2.941 -2.865 1 96.75 74 LEU B N 1
ATOM 1515 C CA . LEU B 1 74 ? -2.699 -1.8 -3.6 1 96.75 74 LEU B CA 1
ATOM 1516 C C . LEU B 1 74 ? -4.223 -1.793 -3.555 1 96.75 74 LEU B C 1
ATOM 1518 O O . LEU B 1 74 ? -4.836 -0.749 -3.324 1 96.75 74 LEU B O 1
ATOM 1522 N N . SER B 1 75 ? -4.82 -2.891 -3.771 1 96 75 SER B N 1
ATOM 1523 C CA . SER B 1 75 ? -6.277 -2.975 -3.775 1 96 75 SER B CA 1
ATOM 1524 C C . SER B 1 75 ? -6.852 -2.652 -2.4 1 96 75 SER B C 1
ATOM 1526 O O . SER B 1 75 ? -7.867 -1.959 -2.293 1 96 75 SER B O 1
ATOM 1528 N N . ASN B 1 76 ? -6.219 -3.164 -1.378 1 96.62 76 ASN B N 1
ATOM 1529 C CA . ASN B 1 76 ? -6.695 -2.883 -0.029 1 96.62 76 ASN B CA 1
ATOM 1530 C C . ASN B 1 76 ? -6.512 -1.412 0.336 1 96.62 76 ASN B C 1
ATOM 1532 O O . ASN B 1 76 ? -7.32 -0.844 1.07 1 96.62 76 ASN B O 1
ATOM 1536 N N . LEU B 1 77 ? -5.457 -0.848 -0.166 1 97.12 77 LEU B N 1
ATOM 1537 C CA . LEU B 1 77 ? -5.258 0.587 -0 1 97.12 77 LEU B CA 1
ATOM 1538 C C . LEU B 1 77 ? -6.395 1.373 -0.644 1 97.12 77 LEU B C 1
ATOM 1540 O O . LEU B 1 77 ? -6.945 2.289 -0.03 1 97.12 77 LEU B O 1
ATOM 1544 N N . ILE B 1 78 ? -6.789 0.979 -1.783 1 95.06 78 ILE B N 1
ATOM 1545 C CA . ILE B 1 78 ? -7.832 1.657 -2.547 1 95.06 78 ILE B CA 1
ATOM 1546 C C . ILE B 1 78 ? -9.172 1.514 -1.829 1 95.06 78 ILE B C 1
ATOM 1548 O O . ILE B 1 78 ? -9.898 2.496 -1.653 1 95.06 78 ILE B O 1
ATOM 1552 N N . ILE B 1 79 ? -9.469 0.34 -1.349 1 94.88 79 ILE B N 1
ATOM 155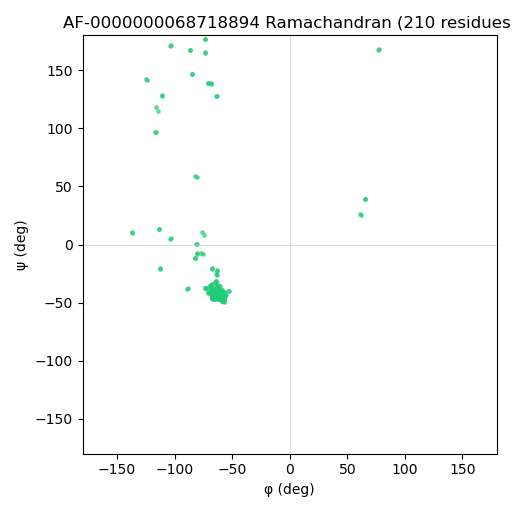3 C CA . ILE B 1 79 ? -10.75 0.081 -0.703 1 94.88 79 ILE B CA 1
ATOM 1554 C C . ILE B 1 79 ? -10.836 0.852 0.613 1 94.88 79 ILE B C 1
ATOM 1556 O O . ILE B 1 79 ? -11.875 1.42 0.944 1 94.88 79 ILE B O 1
ATOM 1560 N N . LEU B 1 80 ? -9.773 0.823 1.324 1 96.19 80 LEU B N 1
ATOM 1561 C CA . LEU B 1 80 ? -9.734 1.58 2.57 1 96.19 80 LEU B CA 1
ATOM 1562 C C . LEU B 1 80 ? -9.945 3.066 2.311 1 96.19 80 LEU B C 1
ATOM 1564 O O . LEU B 1 80 ? -10.688 3.73 3.039 1 96.19 80 LEU B O 1
ATOM 1568 N N . SER B 1 81 ? -9.258 3.598 1.306 1 95.81 81 SER B N 1
ATOM 1569 C CA . SER B 1 81 ? -9.383 5.016 0.978 1 95.81 81 SER B CA 1
ATOM 1570 C C . SER B 1 81 ? -10.812 5.371 0.597 1 95.81 81 SER B C 1
ATOM 1572 O O . SER B 1 81 ? -11.305 6.445 0.948 1 95.81 81 SER B O 1
ATOM 1574 N N . GLN B 1 82 ? -11.453 4.488 -0.045 1 92.94 82 GLN B N 1
ATOM 1575 C CA . GLN B 1 82 ? -12.828 4.703 -0.485 1 92.94 82 GLN B CA 1
ATOM 1576 C C . GLN B 1 82 ? -13.766 4.855 0.706 1 92.94 82 GLN B C 1
ATOM 1578 O O . GLN B 1 82 ? -14.75 5.602 0.64 1 92.94 82 GLN B O 1
ATOM 1583 N N . LYS B 1 83 ? -13.461 4.211 1.742 1 93.81 83 LYS B N 1
ATOM 1584 C CA . LYS B 1 83 ? -14.297 4.293 2.941 1 93.81 83 LYS B CA 1
ATOM 1585 C C . LYS B 1 83 ? -14.32 5.715 3.494 1 93.81 83 LYS B C 1
ATOM 1587 O O . LYS B 1 83 ? -15.258 6.094 4.195 1 93.81 83 LYS B O 1
ATOM 1592 N N . TYR B 1 84 ? -13.344 6.461 3.164 1 95.75 84 TYR B N 1
ATOM 1593 C CA . TYR B 1 84 ? -13.234 7.82 3.678 1 95.75 84 TYR B CA 1
ATOM 1594 C C . TYR B 1 84 ? -13.391 8.844 2.557 1 95.75 84 TYR B C 1
ATOM 1596 O O . TYR B 1 84 ? -12.961 9.992 2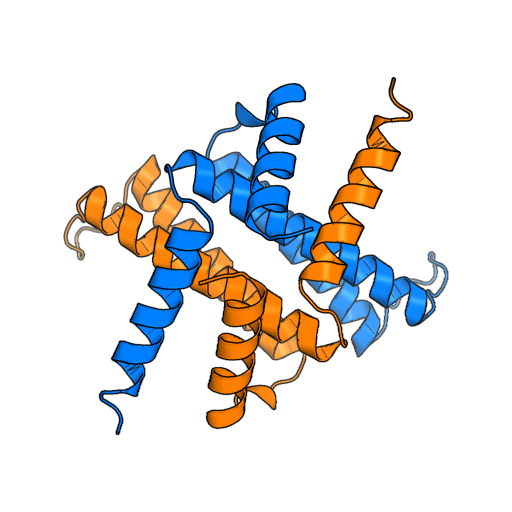.691 1 95.75 84 TYR B O 1
ATOM 1604 N N . ASP B 1 85 ? -13.852 8.398 1.405 1 94.38 85 ASP 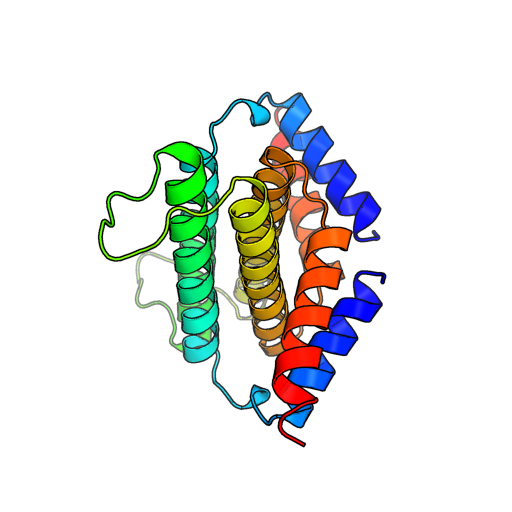B N 1
ATOM 1605 C CA . ASP B 1 85 ? -14.141 9.234 0.243 1 94.38 85 ASP B CA 1
ATOM 1606 C C . ASP B 1 85 ? -12.867 9.859 -0.317 1 94.38 85 ASP B C 1
ATOM 1608 O O . ASP B 1 85 ? -12.852 11.039 -0.666 1 94.38 85 ASP B O 1
ATOM 1612 N N . LEU B 1 86 ? -11.844 9.086 -0.312 1 94.88 86 LEU B N 1
ATOM 1613 C CA . LEU B 1 86 ? -10.57 9.469 -0.916 1 94.88 86 LEU B CA 1
ATOM 1614 C C . LEU B 1 86 ? -10.289 8.641 -2.16 1 94.88 86 LEU B C 1
ATOM 1616 O O . LEU B 1 86 ? -10.359 7.406 -2.119 1 94.88 86 LEU B O 1
ATOM 1620 N N . ASP B 1 87 ? -9.984 9.336 -3.256 1 92.31 87 ASP B N 1
ATOM 1621 C CA . ASP B 1 87 ? -9.602 8.555 -4.43 1 92.31 87 ASP B CA 1
ATOM 1622 C C . ASP B 1 87 ? -8.094 8.594 -4.648 1 92.31 87 ASP B C 1
ATOM 1624 O O . ASP B 1 87 ? -7.375 9.32 -3.953 1 92.31 87 ASP B O 1
ATOM 1628 N N . LEU B 1 88 ? -7.672 7.82 -5.516 1 91.31 88 LEU B N 1
ATOM 1629 C CA . LEU B 1 88 ? -6.238 7.637 -5.73 1 91.31 88 LEU B CA 1
ATOM 1630 C C . LEU B 1 88 ? -5.59 8.938 -6.199 1 91.31 88 LEU B C 1
ATOM 1632 O O . LEU B 1 88 ? -4.441 9.219 -5.863 1 91.31 88 LEU B O 1
ATOM 1636 N N . GLN B 1 89 ? -6.316 9.617 -7.004 1 91 89 GLN B N 1
ATOM 1637 C CA . GLN B 1 89 ? -5.793 10.898 -7.465 1 91 89 GLN B CA 1
ATOM 1638 C C . GLN B 1 89 ? -5.539 11.844 -6.293 1 91 89 GLN B C 1
ATOM 1640 O O . GLN B 1 89 ? -4.516 12.531 -6.254 1 91 89 GLN B O 1
ATOM 1645 N N . ASP B 1 90 ? -6.488 11.883 -5.348 1 91.88 90 ASP B N 1
ATOM 1646 C CA . ASP B 1 90 ? -6.324 12.68 -4.137 1 91.88 90 ASP B CA 1
ATOM 1647 C C . ASP B 1 90 ? -5.062 12.273 -3.379 1 91.88 90 ASP B C 1
ATOM 1649 O O . ASP B 1 90 ? -4.301 13.133 -2.926 1 91.88 90 ASP B O 1
ATOM 1653 N N . ILE B 1 91 ? -4.883 11.07 -3.268 1 95.56 91 ILE B N 1
ATOM 1654 C CA . ILE B 1 91 ? -3.777 10.5 -2.506 1 95.56 91 ILE B CA 1
ATOM 1655 C C . ILE B 1 91 ? -2.451 10.852 -3.174 1 95.56 91 ILE B C 1
ATOM 1657 O O . ILE B 1 91 ? -1.516 11.305 -2.51 1 95.56 91 ILE B O 1
ATOM 1661 N N . MET B 1 92 ? -2.355 10.688 -4.445 1 94.5 92 MET B N 1
ATOM 1662 C CA . MET B 1 92 ? -1.142 10.992 -5.199 1 94.5 92 MET B CA 1
ATOM 1663 C C . MET B 1 92 ? -0.797 12.469 -5.105 1 94.5 92 MET B C 1
ATOM 1665 O O . MET B 1 92 ? 0.354 12.828 -4.852 1 94.5 92 MET B O 1
ATOM 1669 N N . ASP B 1 93 ? -1.787 13.242 -5.285 1 93.62 93 ASP B N 1
ATOM 1670 C CA . ASP B 1 93 ? -1.574 14.688 -5.238 1 93.62 93 ASP B CA 1
ATOM 1671 C C . ASP B 1 93 ? -1.089 15.125 -3.857 1 93.62 93 ASP B C 1
ATOM 1673 O O . ASP B 1 93 ? -0.191 15.969 -3.748 1 93.62 93 ASP B O 1
ATOM 1677 N N . ALA B 1 94 ? -1.698 14.602 -2.877 1 94.06 94 ALA B N 1
ATOM 1678 C CA . ALA B 1 94 ? -1.313 14.945 -1.51 1 94.06 94 ALA B CA 1
ATOM 1679 C C . ALA B 1 94 ? 0.136 14.562 -1.233 1 94.06 94 ALA B C 1
ATOM 1681 O O . ALA B 1 94 ? 0.858 15.281 -0.543 1 94.06 94 ALA B O 1
ATOM 1682 N N . HIS B 1 95 ? 0.532 13.469 -1.734 1 94.62 95 HIS B N 1
ATOM 1683 C CA . HIS B 1 95 ? 1.89 12.984 -1.51 1 94.62 95 HIS B CA 1
ATOM 1684 C C . HIS B 1 95 ? 2.914 13.875 -2.203 1 94.62 95 HIS B C 1
ATOM 1686 O O . HIS B 1 95 ? 3.932 14.234 -1.608 1 94.62 95 HIS B O 1
ATOM 1692 N N . VAL B 1 96 ? 2.648 14.188 -3.42 1 93.5 96 VAL B N 1
ATOM 1693 C CA . VAL B 1 96 ? 3.543 15.047 -4.188 1 93.5 96 VAL B CA 1
ATOM 1694 C C . VAL B 1 96 ? 3.664 16.406 -3.51 1 93.5 96 VAL B C 1
ATOM 1696 O O . VAL B 1 96 ? 4.77 16.922 -3.34 1 93.5 96 VAL B O 1
ATOM 1699 N N . THR B 1 97 ? 2.535 16.953 -3.121 1 94.06 97 THR B N 1
ATOM 1700 C CA . THR B 1 97 ? 2.516 18.234 -2.447 1 94.06 97 THR B CA 1
ATOM 1701 C C . THR B 1 97 ? 3.316 18.188 -1.15 1 94.06 97 THR B C 1
ATOM 1703 O O . THR B 1 97 ? 4.137 19.078 -0.883 1 94.06 97 THR B O 1
ATOM 1706 N N . LYS B 1 98 ? 3.084 17.156 -0.362 1 94.19 98 LYS B N 1
ATOM 1707 C CA . LYS B 1 98 ? 3.75 16.969 0.923 1 94.19 98 LYS B CA 1
ATOM 1708 C C . LYS B 1 98 ? 5.266 16.906 0.753 1 94.19 98 LYS B C 1
ATOM 1710 O O . LYS B 1 98 ? 6 17.641 1.425 1 94.19 98 LYS B O 1
ATOM 1715 N N . LEU B 1 99 ? 5.789 16.109 -0.186 1 91.62 99 LEU B N 1
ATOM 1716 C CA . LEU B 1 99 ? 7.223 15.93 -0.373 1 91.62 99 LEU B CA 1
ATOM 1717 C C . LEU B 1 99 ? 7.848 17.156 -1.028 1 91.62 99 LEU B C 1
ATOM 1719 O O . LEU B 1 99 ? 8.977 17.531 -0.708 1 91.62 99 LEU B O 1
ATOM 1723 N N . SER B 1 100 ? 7.102 17.719 -1.947 1 90.88 100 SER B N 1
ATOM 1724 C CA . SER B 1 100 ? 7.613 18.922 -2.59 1 90.88 100 SER B CA 1
ATOM 1725 C C . SER B 1 100 ? 7.801 20.047 -1.582 1 90.88 100 SER B C 1
ATOM 1727 O O . SER B 1 100 ? 8.797 20.781 -1.628 1 90.88 100 SER B O 1
ATOM 1729 N N . LYS B 1 101 ? 6.859 20.188 -0.715 1 91.06 101 LYS B N 1
ATOM 1730 C CA . LYS B 1 101 ? 6.934 21.234 0.307 1 91.06 101 LYS B CA 1
ATOM 1731 C C . LYS B 1 101 ? 8.062 20.953 1.291 1 91.06 101 LYS B C 1
ATOM 1733 O O . LYS B 1 101 ? 8.773 21.875 1.71 1 91.06 101 LYS B O 1
ATOM 1738 N N . ARG B 1 102 ? 8.195 19.75 1.675 1 88.75 102 ARG B N 1
ATOM 1739 C CA . ARG B 1 102 ? 9.203 19.344 2.646 1 88.75 102 ARG B CA 1
ATOM 1740 C C . ARG B 1 102 ? 10.609 19.547 2.098 1 88.75 102 ARG B C 1
ATOM 1742 O O . ARG B 1 102 ? 11.523 19.922 2.842 1 88.75 102 ARG B O 1
ATOM 1749 N N . PHE B 1 103 ? 10.875 19.422 0.865 1 82.31 103 PHE B N 1
ATOM 1750 C CA . PHE B 1 103 ? 12.227 19.438 0.311 1 82.31 103 PHE B CA 1
ATOM 1751 C C . PHE B 1 103 ? 12.438 20.688 -0.549 1 82.31 103 PHE B C 1
ATOM 1753 O O . PHE B 1 103 ? 13.547 20.938 -1.021 1 82.31 103 PHE B O 1
ATOM 1760 N N . GLU B 1 104 ? 11.461 21.344 -1.05 1 70.56 104 GLU B N 1
ATOM 1761 C CA . GLU B 1 104 ? 11.664 22.688 -1.592 1 70.56 104 GLU B CA 1
ATOM 1762 C C . GLU B 1 104 ? 12.344 23.594 -0.57 1 70.56 104 GLU B C 1
ATOM 1764 O O . GLU B 1 104 ? 13.195 24.422 -0.926 1 70.56 104 GLU B O 1
ATOM 1769 N N . VAL B 1 105 ? 11.93 23.453 0.691 1 58.56 105 VAL B N 1
ATOM 1770 C CA . VAL B 1 105 ? 12.516 24.344 1.678 1 58.56 105 VAL B CA 1
ATOM 1771 C C . VAL B 1 105 ? 13.984 24 1.888 1 58.56 105 VAL B C 1
ATOM 1773 O O . VAL B 1 105 ? 14.812 24.875 2.162 1 58.56 105 VAL B O 1
ATOM 1776 N N . SER B 1 106 ? 14.203 22.625 1.817 1 52 106 SER B N 1
ATOM 1777 C CA . SER B 1 106 ? 15.586 22.312 2.154 1 52 106 SER B CA 1
ATOM 1778 C C . SER B 1 106 ? 16.531 22.688 1.012 1 52 106 SER B C 1
ATOM 1780 O O . SER B 1 106 ? 17.734 22.406 1.075 1 52 106 SER B O 1
ATOM 1782 N N . LYS B 1 107 ? 16.031 23.359 0.022 1 45.84 107 LYS B N 1
ATOM 1783 C CA . LYS B 1 107 ? 17.078 23.953 -0.807 1 45.84 107 LYS B CA 1
ATOM 1784 C C . LYS B 1 107 ? 17.594 25.266 -0.2 1 45.84 107 LYS B C 1
ATOM 1786 O O . LYS B 1 107 ? 16.844 25.969 0.485 1 45.84 107 LYS B O 1
#

Solvent-accessible surface area (backbone atoms only — not comparable to full-atom values): 11787 Å² total; per-residue (Å²): 125,53,60,68,57,48,51,50,47,54,52,49,58,35,52,76,66,60,59,64,73,57,50,70,69,57,41,48,48,50,31,53,50,30,49,50,51,36,51,54,43,49,41,36,72,73,74,46,71,98,46,88,94,46,79,85,72,50,71,67,54,49,50,53,52,41,34,37,30,50,20,50,30,50,50,36,50,50,55,52,33,48,76,71,76,41,52,68,60,59,20,51,50,40,31,54,51,52,53,48,57,65,51,59,62,74,98,126,54,58,68,57,49,52,50,48,53,53,50,57,36,52,75,66,60,58,65,72,56,53,70,69,57,41,49,47,51,31,52,49,29,49,50,52,37,51,54,44,50,41,36,72,74,74,46,70,98,45,88,94,47,80,85,72,51,72,67,55,46,50,52,51,38,33,38,30,51,19,48,30,52,50,36,50,50,54,51,33,48,76,72,76,40,53,70,61,58,20,51,51,42,32,53,52,52,52,48,57,64,52,58,61,74,98